Protein AF-A0A3D3QA50-F1 (afdb_monomer_lite)

Secondary structure (DSSP, 8-state):
----TT-HHHHHHHHHTT-PPPSEEE-PPP-HHHHHHTT--HHHHHHT--SHHHHHHHHHHHTTTT-EEE--GGGHHHHHHHHHHHSS--HHHHHHHHHHHHHHHHHHHHHHHHHHHHHH--PPPS---GGGGGSPPPPS------EEEEEES-SSSTTS-EEEEE-TTS--TTTT----SSSPP---

Structure (mmCIF, N/CA/C/O backbone):
data_AF-A0A3D3QA50-F1
#
_entry.id   AF-A0A3D3QA50-F1
#
loop_
_atom_site.group_PDB
_atom_site.id
_atom_site.type_symbol
_atom_site.label_atom_id
_atom_site.label_alt_id
_atom_site.label_comp_id
_atom_site.label_asym_id
_atom_site.label_entity_id
_atom_site.label_seq_id
_atom_site.pdbx_PDB_ins_code
_atom_site.Cartn_x
_atom_site.Cartn_y
_atom_site.Cartn_z
_atom_site.occupancy
_atom_site.B_iso_or_equiv
_atom_site.auth_seq_id
_atom_site.auth_comp_id
_a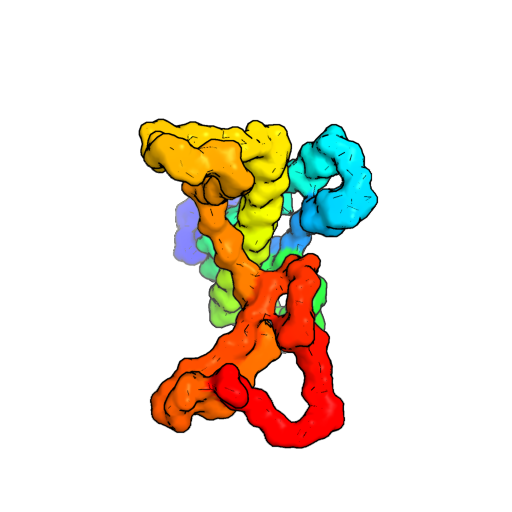tom_site.auth_asym_id
_atom_site.auth_atom_id
_atom_site.pdbx_PDB_model_num
ATOM 1 N N . MET A 1 1 ? -2.166 6.839 15.447 1.00 88.81 1 MET A N 1
ATOM 2 C CA . MET A 1 1 ? -2.421 5.675 14.554 1.00 88.81 1 MET A CA 1
ATOM 3 C C . MET A 1 1 ? -2.059 4.317 15.157 1.00 88.81 1 MET A C 1
ATOM 5 O O . MET A 1 1 ? -2.681 3.343 14.770 1.00 88.81 1 MET A O 1
ATOM 9 N N . LEU A 1 2 ? -1.070 4.202 16.057 1.00 94.12 2 LEU A N 1
ATOM 10 C CA . LEU A 1 2 ? -0.607 2.901 16.586 1.00 94.12 2 LEU A CA 1
ATOM 11 C C . LEU A 1 2 ? -1.283 2.438 17.888 1.00 94.12 2 LEU A C 1
ATOM 13 O O . LEU A 1 2 ? -1.020 1.328 18.344 1.00 94.12 2 LEU A O 1
ATOM 17 N N . ALA A 1 3 ? -2.119 3.277 18.498 1.00 96.00 3 ALA A N 1
ATOM 18 C CA . ALA A 1 3 ? -2.850 2.914 19.702 1.00 96.00 3 ALA A CA 1
ATOM 19 C C . ALA A 1 3 ? -3.858 1.796 19.403 1.00 96.00 3 ALA A C 1
ATOM 21 O O . ALA A 1 3 ? -4.732 1.948 18.547 1.00 96.00 3 ALA A O 1
ATOM 22 N N . ASP A 1 4 ? -3.715 0.670 20.093 1.00 96.00 4 ASP A N 1
ATOM 23 C CA . ASP A 1 4 ? -4.624 -0.462 20.004 1.00 96.00 4 ASP A CA 1
ATOM 24 C C . ASP A 1 4 ? -5.863 -0.163 20.852 1.00 96.00 4 ASP A C 1
ATOM 26 O O . ASP A 1 4 ? -5.803 -0.190 22.081 1.00 96.00 4 ASP A O 1
ATOM 30 N N . LYS A 1 5 ? -6.989 0.128 20.193 1.00 95.19 5 LYS A N 1
ATOM 31 C CA . LYS A 1 5 ? -8.249 0.510 20.847 1.00 95.19 5 LYS A CA 1
ATOM 32 C C . LYS A 1 5 ? -8.866 -0.626 21.666 1.00 95.19 5 LYS A C 1
ATOM 34 O O . LYS A 1 5 ? -9.801 -0.377 22.418 1.00 95.19 5 LYS A O 1
ATOM 39 N N . SER A 1 6 ? -8.362 -1.859 21.549 1.00 95.31 6 SER A N 1
ATOM 40 C CA . SER A 1 6 ? -8.793 -2.968 22.408 1.00 95.31 6 SER A CA 1
ATOM 41 C C . SER A 1 6 ? -8.137 -2.960 23.796 1.00 95.31 6 SER A C 1
ATOM 43 O O . SER A 1 6 ? -8.569 -3.703 24.677 1.00 95.31 6 SER A O 1
ATOM 45 N N . LYS A 1 7 ? -7.108 -2.127 24.014 1.00 97.25 7 LYS A N 1
ATOM 46 C CA . LYS A 1 7 ? -6.364 -2.031 25.277 1.00 97.25 7 LYS A CA 1
ATOM 47 C C . LYS A 1 7 ? -6.682 -0.724 25.995 1.00 97.25 7 LYS A C 1
ATOM 49 O O . LYS A 1 7 ? -6.347 0.347 25.493 1.00 97.25 7 LYS A O 1
ATOM 54 N N . SER A 1 8 ? -7.246 -0.808 27.201 1.00 97.00 8 SER A N 1
ATOM 55 C CA . SER A 1 8 ? -7.578 0.376 28.012 1.00 97.00 8 SER A CA 1
ATOM 56 C C . SER A 1 8 ? -6.361 1.266 28.273 1.00 97.00 8 SER A C 1
ATOM 58 O O . SER A 1 8 ? -6.453 2.475 28.104 1.00 97.00 8 SER A O 1
ATOM 60 N N . SER A 1 9 ? -5.194 0.673 28.539 1.00 97.88 9 SER A N 1
ATOM 61 C CA . SER A 1 9 ? -3.950 1.419 28.765 1.00 97.88 9 SER A CA 1
ATOM 62 C C . SER A 1 9 ? -3.527 2.280 27.571 1.00 97.88 9 SER A C 1
ATOM 64 O O . SER A 1 9 ? -2.996 3.368 27.759 1.00 97.88 9 SER A O 1
ATOM 66 N N . HIS A 1 10 ? -3.786 1.839 26.335 1.00 97.88 10 HIS A N 1
ATOM 67 C CA . HIS A 1 10 ? -3.489 2.648 25.151 1.00 97.88 10 HIS A CA 1
ATOM 68 C C . HIS A 1 10 ? -4.463 3.830 25.021 1.00 97.88 10 HIS A C 1
ATOM 70 O O . HIS A 1 10 ? -4.064 4.892 24.553 1.00 97.88 10 HIS A O 1
ATOM 76 N N . LEU A 1 11 ? -5.728 3.657 25.417 1.00 97.19 11 LEU A N 1
ATOM 77 C CA . LEU A 1 11 ? -6.728 4.732 25.411 1.00 97.19 11 LEU A CA 1
ATOM 78 C C . LEU A 1 11 ? -6.453 5.767 26.509 1.00 97.19 11 LEU A C 1
ATOM 80 O O . LEU A 1 11 ? -6.594 6.960 26.266 1.00 97.19 11 LEU A O 1
ATOM 84 N N . GLU A 1 12 ? -6.011 5.318 27.684 1.00 97.69 12 GLU A N 1
ATOM 85 C CA . GLU A 1 12 ? -5.580 6.189 28.783 1.00 97.69 12 GLU A CA 1
ATOM 86 C C . GLU A 1 12 ? -4.386 7.056 28.365 1.00 97.69 12 GLU A C 1
ATOM 88 O O . GLU A 1 12 ? -4.429 8.269 28.537 1.00 97.69 12 GLU A O 1
ATOM 93 N N . GLN A 1 13 ? -3.373 6.462 27.725 1.00 97.75 13 GLN A N 1
ATOM 94 C CA . GLN A 1 13 ? -2.222 7.205 27.196 1.00 97.75 13 GLN A CA 1
ATOM 95 C C . GLN A 1 13 ? -2.617 8.231 26.127 1.00 97.75 13 GLN A C 1
ATOM 97 O O . GLN A 1 13 ? -2.071 9.330 26.094 1.00 97.75 13 GLN A O 1
ATOM 102 N N . LEU A 1 14 ? -3.558 7.890 25.240 1.00 97.62 14 LEU A N 1
ATOM 103 C CA . LEU A 1 14 ? -4.081 8.850 24.266 1.00 97.62 14 LEU A CA 1
ATOM 104 C C . LEU A 1 14 ? -4.743 10.048 24.960 1.00 97.62 14 LEU A C 1
ATOM 106 O O . LEU A 1 14 ? -4.478 11.182 24.575 1.00 97.62 14 LEU A O 1
ATOM 110 N N . ALA A 1 15 ? -5.557 9.798 25.990 1.00 96.94 15 ALA A N 1
ATOM 111 C CA . ALA A 1 15 ? -6.234 10.847 26.746 1.00 96.94 15 ALA A CA 1
ATOM 112 C C . ALA A 1 15 ? -5.257 11.715 27.559 1.00 96.94 15 ALA A C 1
ATOM 114 O O . ALA A 1 15 ? -5.402 12.933 27.575 1.00 96.94 15 ALA A O 1
ATOM 115 N N . GLU A 1 16 ? -4.245 11.113 28.192 1.00 98.12 16 GLU A N 1
ATOM 116 C CA . GLU A 1 16 ? -3.200 11.831 28.941 1.00 98.12 16 GLU A CA 1
ATOM 117 C C . GLU A 1 16 ? -2.435 12.823 28.055 1.00 98.12 16 GLU A C 1
ATOM 119 O O . GLU A 1 16 ? -2.076 13.914 28.495 1.00 98.12 16 GLU A O 1
ATOM 124 N N . HIS A 1 17 ? -2.209 12.451 26.797 1.00 97.62 17 HIS A N 1
ATOM 125 C CA . HIS A 1 17 ? -1.479 13.271 25.838 1.00 97.62 17 HIS A CA 1
ATOM 126 C C . HIS A 1 17 ? -2.371 14.158 24.957 1.00 97.62 17 HIS A C 1
ATOM 128 O O . HIS A 1 17 ? -1.834 14.821 24.072 1.00 97.62 17 HIS A O 1
ATOM 134 N N . ASP A 1 18 ? -3.689 14.185 25.187 1.00 97.31 18 ASP A N 1
ATOM 135 C CA . ASP A 1 18 ? -4.666 14.927 24.372 1.00 97.31 18 ASP A CA 1
ATOM 136 C C . ASP A 1 18 ? -4.585 14.571 22.871 1.00 97.31 18 ASP A C 1
ATOM 138 O O . ASP A 1 18 ? -4.583 15.422 21.981 1.00 97.31 18 ASP A O 1
ATOM 142 N N . ILE A 1 19 ? -4.450 13.271 22.577 1.00 97.12 19 ILE A N 1
ATOM 143 C CA . ILE A 1 19 ? -4.330 12.741 21.214 1.00 97.12 19 ILE A CA 1
ATOM 144 C C . ILE A 1 19 ? -5.598 11.975 20.848 1.00 97.12 19 ILE A C 1
ATOM 146 O O . ILE A 1 19 ? -5.859 10.883 21.357 1.00 97.12 19 ILE A O 1
ATOM 150 N N . GLU A 1 20 ? -6.338 12.481 19.865 1.00 96.12 20 GLU A N 1
ATOM 151 C CA . GLU A 1 20 ? -7.460 11.743 19.292 1.00 96.12 20 GLU A CA 1
ATOM 152 C C . GLU A 1 20 ? -6.982 10.568 18.419 1.00 96.12 20 GLU A C 1
ATOM 154 O O . GLU A 1 20 ? -6.029 10.684 17.634 1.00 96.12 20 GLU A O 1
ATOM 159 N N . PRO A 1 21 ? -7.626 9.394 18.518 1.00 95.56 21 PRO A N 1
ATOM 160 C CA . PRO A 1 21 ? -7.282 8.280 17.662 1.00 95.56 21 PRO A CA 1
ATOM 161 C C . PRO A 1 21 ? -7.887 8.427 16.262 1.00 95.56 21 PRO A C 1
ATOM 163 O O . PRO A 1 21 ? -9.012 8.874 16.086 1.00 95.56 21 PRO A O 1
ATOM 166 N N . PHE A 1 22 ? -7.190 7.889 15.264 1.00 96.31 22 PHE A N 1
ATOM 167 C CA . PHE A 1 22 ? -7.728 7.735 13.911 1.00 96.31 22 PHE A CA 1
ATOM 168 C C . PHE A 1 22 ? -8.512 6.426 13.772 1.00 96.31 22 PHE A C 1
ATOM 170 O O . PHE A 1 22 ? -8.105 5.405 14.327 1.00 96.31 22 PHE A O 1
ATOM 177 N N . ASP A 1 23 ? -9.600 6.444 13.004 1.00 95.81 23 ASP A N 1
ATOM 178 C CA . ASP A 1 23 ? -10.346 5.247 12.572 1.00 95.81 23 ASP A CA 1
ATOM 179 C C . ASP A 1 23 ? -10.035 4.845 11.127 1.00 95.81 23 ASP A C 1
ATOM 181 O O . ASP A 1 23 ? -10.114 3.669 10.765 1.00 95.81 23 ASP A O 1
ATOM 185 N N . LEU A 1 24 ? -9.648 5.818 10.304 1.00 96.56 24 LEU A N 1
ATOM 186 C CA . LEU A 1 24 ? -9.329 5.646 8.896 1.00 96.56 24 LEU A CA 1
ATOM 187 C C . LEU A 1 24 ? -8.132 6.524 8.536 1.00 96.56 24 LEU A C 1
ATOM 189 O O . LEU A 1 24 ? -8.080 7.696 8.901 1.00 96.56 24 LEU A O 1
ATOM 193 N N . VAL A 1 25 ? -7.191 5.952 7.798 1.00 97.75 25 VAL A N 1
ATOM 194 C CA . VAL A 1 25 ? -6.075 6.652 7.166 1.00 97.75 25 VAL A CA 1
ATOM 195 C C . VAL A 1 25 ? -6.204 6.441 5.665 1.00 97.75 25 VAL A C 1
ATOM 197 O O . VAL A 1 25 ? -6.381 5.312 5.209 1.00 97.75 25 VAL A O 1
ATOM 200 N N . VAL A 1 26 ? -6.127 7.523 4.899 1.00 97.56 26 VAL A N 1
ATOM 201 C CA . VAL A 1 26 ? -6.127 7.498 3.435 1.00 97.56 26 VAL A CA 1
ATOM 202 C C . VAL A 1 26 ? -4.827 8.145 2.981 1.00 97.56 26 VAL A C 1
ATOM 204 O O . VAL A 1 26 ? -4.608 9.322 3.250 1.00 97.56 26 VAL A O 1
ATOM 207 N N . SER A 1 27 ? -3.938 7.367 2.372 1.00 95.50 27 SER A N 1
ATOM 208 C CA . SER A 1 27 ? -2.598 7.821 1.989 1.00 95.50 27 SER A CA 1
ATOM 209 C C . SER A 1 27 ? -2.107 7.004 0.804 1.00 95.50 27 SER A C 1
ATOM 211 O O . SER A 1 27 ? -2.006 5.785 0.897 1.00 95.50 27 SER A O 1
ATOM 213 N N . ASN A 1 28 ? -1.806 7.688 -0.297 1.00 90.44 28 ASN A N 1
ATOM 214 C CA . ASN A 1 28 ? -1.047 7.143 -1.417 1.00 90.44 28 ASN A CA 1
ATOM 215 C C . ASN A 1 28 ? 0.392 7.674 -1.361 1.00 90.44 28 ASN A C 1
ATOM 217 O O . ASN A 1 28 ? 0.682 8.605 -0.607 1.00 90.44 28 ASN A O 1
ATOM 221 N N . LEU A 1 29 ? 1.281 7.032 -2.112 1.00 92.75 29 LEU A N 1
ATOM 222 C CA . LEU A 1 29 ? 2.693 7.395 -2.189 1.00 92.75 29 LEU A CA 1
ATOM 223 C C . LEU A 1 29 ? 2.956 8.244 -3.430 1.00 92.75 29 LEU A C 1
ATOM 225 O O . LEU A 1 29 ? 2.192 8.204 -4.399 1.00 92.75 29 LEU A O 1
ATOM 229 N N . TYR A 1 30 ? 4.063 8.979 -3.408 1.00 90.88 30 TYR A N 1
ATOM 230 C CA . TYR A 1 30 ? 4.544 9.691 -4.585 1.00 90.88 30 TYR A CA 1
ATOM 231 C C . TYR A 1 30 ? 4.800 8.731 -5.757 1.00 90.88 30 TYR A C 1
ATOM 233 O O . TYR A 1 30 ? 5.218 7.586 -5.537 1.00 90.88 30 TYR A O 1
ATOM 241 N N . PRO A 1 31 ? 4.553 9.166 -7.006 1.00 88.94 31 PRO A N 1
ATOM 242 C CA . PRO A 1 31 ? 4.564 8.300 -8.179 1.00 88.94 31 PRO A CA 1
ATOM 243 C C . PRO A 1 31 ? 5.995 7.998 -8.667 1.00 88.94 31 PRO A C 1
ATOM 245 O O . PRO A 1 31 ? 6.336 8.221 -9.825 1.00 88.94 31 PRO A O 1
ATOM 248 N N . PHE A 1 32 ? 6.842 7.446 -7.791 1.00 93.19 32 PHE A N 1
ATOM 249 C CA . PHE A 1 32 ? 8.268 7.199 -8.039 1.00 93.19 32 PHE A CA 1
ATOM 250 C C . PHE A 1 32 ? 8.528 6.460 -9.362 1.00 93.19 32 PHE A C 1
ATOM 252 O O . PHE A 1 32 ? 9.358 6.885 -10.163 1.00 93.19 32 PHE A O 1
ATOM 259 N N . ARG A 1 33 ? 7.770 5.386 -9.637 1.00 88.19 33 ARG A N 1
ATOM 260 C CA . ARG A 1 33 ? 7.884 4.614 -10.891 1.00 88.19 33 ARG A CA 1
ATOM 261 C C . ARG A 1 33 ? 7.613 5.469 -12.130 1.00 88.19 33 ARG A C 1
ATOM 263 O O . ARG A 1 33 ? 8.295 5.311 -13.137 1.00 88.19 33 ARG A O 1
ATOM 270 N N . GLU A 1 34 ? 6.633 6.364 -12.058 1.00 90.19 34 GLU A N 1
ATOM 271 C CA . GLU A 1 34 ? 6.262 7.241 -13.172 1.00 90.19 34 GLU A CA 1
ATOM 272 C C . GLU A 1 34 ? 7.344 8.303 -13.404 1.00 90.19 34 GLU A C 1
ATOM 274 O O . GLU A 1 34 ? 7.689 8.575 -14.550 1.00 90.19 34 GLU A O 1
ATOM 279 N N . THR A 1 35 ? 7.942 8.837 -12.333 1.00 92.00 35 THR A N 1
ATOM 280 C CA . THR A 1 35 ? 9.062 9.790 -12.414 1.00 92.00 35 THR A CA 1
ATOM 281 C C . THR A 1 35 ? 10.326 9.162 -13.003 1.00 92.00 35 THR A C 1
ATOM 283 O O . THR A 1 35 ? 10.997 9.778 -13.830 1.00 92.00 35 THR A O 1
ATOM 286 N N . VAL A 1 36 ? 10.648 7.919 -12.631 1.00 91.06 36 VAL A N 1
ATOM 287 C CA . VAL A 1 36 ? 11.758 7.183 -13.258 1.00 91.06 36 VAL A CA 1
ATOM 288 C C . VAL A 1 36 ? 11.469 6.962 -14.747 1.00 91.06 36 VAL A C 1
ATOM 290 O O . VAL A 1 36 ? 12.311 7.257 -15.594 1.00 91.06 36 VAL A O 1
ATOM 293 N N . ALA A 1 37 ? 10.257 6.510 -15.087 1.00 89.50 37 ALA A N 1
ATOM 294 C CA . ALA A 1 37 ? 9.858 6.247 -16.470 1.00 89.50 37 ALA A CA 1
ATOM 295 C C . ALA A 1 37 ? 9.793 7.510 -17.348 1.00 89.50 37 ALA A C 1
ATOM 297 O O . ALA A 1 37 ? 9.966 7.414 -18.563 1.00 89.50 37 ALA A O 1
ATOM 298 N N . SER A 1 38 ? 9.576 8.694 -16.763 1.00 92.00 38 SER A N 1
ATOM 299 C CA . SER A 1 38 ? 9.578 9.958 -17.506 1.00 92.00 38 SER A CA 1
ATOM 300 C C . SER A 1 38 ? 10.977 10.428 -17.915 1.00 92.00 38 SER A C 1
ATOM 302 O O . SER A 1 38 ? 11.086 11.418 -18.636 1.00 92.00 38 SER A O 1
ATOM 304 N N . GLY A 1 39 ? 12.043 9.759 -17.457 1.00 92.00 39 GLY A N 1
ATOM 305 C CA . GLY A 1 39 ? 13.424 10.170 -17.714 1.00 92.00 39 GLY A CA 1
ATOM 306 C C . GLY A 1 39 ? 13.821 11.440 -16.961 1.00 92.00 39 GLY A C 1
ATOM 307 O O . GLY A 1 39 ? 14.624 12.222 -17.467 1.00 92.00 39 GLY A O 1
ATOM 308 N N . ALA A 1 40 ? 13.224 11.669 -15.785 1.00 94.56 40 ALA A N 1
ATOM 309 C CA . ALA A 1 40 ? 13.581 12.788 -14.920 1.00 94.56 40 ALA A CA 1
ATOM 310 C C . ALA A 1 40 ? 15.050 12.698 -14.468 1.00 94.56 40 ALA A C 1
ATOM 312 O O . ALA A 1 40 ? 15.672 11.632 -14.502 1.00 94.56 40 ALA A O 1
ATOM 313 N N . SER A 1 41 ? 15.614 13.825 -14.040 1.00 95.62 41 SER A N 1
ATOM 314 C CA . SER A 1 41 ? 16.968 13.853 -13.490 1.00 95.62 41 SER A CA 1
ATOM 315 C C . SER A 1 41 ? 17.061 13.065 -12.180 1.00 95.62 41 SER A C 1
ATOM 317 O O . SER A 1 41 ? 16.079 12.895 -11.460 1.00 95.62 41 SER A O 1
ATOM 319 N N . GLU A 1 42 ? 18.269 12.617 -11.832 1.00 94.50 42 GLU A N 1
ATOM 320 C CA . GLU A 1 42 ? 18.531 11.900 -10.577 1.00 94.50 42 GLU A CA 1
ATOM 321 C C . GLU A 1 42 ? 18.021 12.676 -9.353 1.00 94.50 42 GLU A C 1
ATOM 323 O O . GLU A 1 42 ? 17.373 12.106 -8.478 1.00 94.50 42 GLU A O 1
ATOM 328 N N . GLN A 1 43 ? 18.252 13.991 -9.322 1.00 95.44 43 GLN A N 1
ATOM 329 C CA . GLN A 1 43 ? 17.790 14.850 -8.236 1.00 95.44 43 GLN A CA 1
ATOM 330 C C . GLN A 1 43 ? 16.259 14.858 -8.132 1.00 95.44 43 GLN A C 1
ATOM 332 O O . GLN A 1 43 ? 15.723 14.724 -7.037 1.00 95.44 43 GLN A O 1
ATOM 337 N N . GLU A 1 44 ? 15.552 14.973 -9.258 1.00 95.06 44 GLU A N 1
ATOM 338 C CA . GLU A 1 44 ? 14.086 14.929 -9.281 1.00 95.06 44 GLU A CA 1
ATOM 339 C C . GLU A 1 44 ? 13.546 13.566 -8.833 1.00 95.06 44 GLU A C 1
ATOM 341 O O . GLU A 1 44 ? 12.543 13.515 -8.127 1.00 95.06 44 GLU A O 1
ATOM 346 N N . ILE A 1 45 ? 14.216 12.467 -9.193 1.00 95.31 45 ILE A N 1
ATOM 347 C CA . ILE A 1 45 ? 13.833 11.113 -8.767 1.00 95.31 45 ILE A CA 1
ATOM 348 C C . ILE A 1 45 ? 14.028 10.937 -7.255 1.00 95.31 45 ILE A C 1
ATOM 350 O O . ILE A 1 45 ? 13.151 10.389 -6.587 1.00 95.31 45 ILE A O 1
ATOM 354 N N . ILE A 1 46 ? 15.140 11.427 -6.699 1.00 95.00 46 ILE A N 1
ATOM 355 C CA . ILE A 1 46 ? 15.417 11.358 -5.256 1.00 95.00 46 ILE A CA 1
ATOM 356 C C . ILE A 1 46 ? 14.362 12.130 -4.453 1.00 95.00 46 ILE A C 1
ATOM 358 O O . ILE A 1 46 ? 13.895 11.631 -3.431 1.00 95.00 46 ILE A O 1
ATOM 362 N N . GLU A 1 47 ? 13.929 13.299 -4.929 1.00 94.50 47 GLU A N 1
ATOM 363 C CA . GLU A 1 47 ? 12.859 14.083 -4.287 1.00 94.50 47 GLU A CA 1
ATOM 364 C C . GLU A 1 47 ? 11.491 13.372 -4.303 1.00 94.50 47 GLU A C 1
ATOM 366 O O . GLU A 1 47 ? 10.602 13.710 -3.522 1.00 94.50 47 GLU A O 1
ATOM 371 N N . GLN A 1 48 ? 11.308 12.358 -5.156 1.00 93.81 48 GLN A N 1
ATOM 372 C CA . GLN A 1 48 ? 10.099 11.526 -5.186 1.00 93.81 48 GLN A CA 1
ATOM 373 C C . GLN A 1 48 ? 10.164 10.309 -4.247 1.00 93.81 48 GLN A C 1
ATOM 375 O O . GLN A 1 48 ? 9.230 9.499 -4.218 1.00 93.81 48 GLN A O 1
ATOM 380 N N . ILE A 1 49 ? 11.237 10.166 -3.463 1.00 96.12 49 ILE A N 1
ATOM 381 C CA . ILE A 1 49 ? 11.335 9.137 -2.425 1.00 96.12 49 ILE A CA 1
ATOM 382 C C . ILE A 1 49 ? 10.580 9.610 -1.176 1.00 96.12 49 ILE A C 1
ATOM 384 O O . ILE A 1 49 ? 11.055 10.431 -0.392 1.00 96.12 49 ILE A O 1
ATOM 388 N N . ASP A 1 50 ? 9.388 9.063 -0.976 1.00 95.44 50 ASP A N 1
ATOM 389 C CA . ASP A 1 50 ? 8.517 9.357 0.149 1.00 95.44 50 ASP A CA 1
ATOM 390 C C . ASP A 1 50 ? 8.957 8.581 1.397 1.00 95.44 50 ASP A C 1
ATOM 392 O O . ASP A 1 50 ? 9.080 7.356 1.400 1.00 95.44 50 ASP A O 1
ATOM 396 N N . ILE A 1 51 ? 9.162 9.310 2.492 1.00 95.19 51 ILE A N 1
ATOM 397 C CA . ILE A 1 51 ? 9.493 8.755 3.810 1.00 95.19 51 ILE A CA 1
ATOM 398 C C . ILE A 1 51 ? 8.257 8.735 4.719 1.00 95.19 51 ILE A C 1
ATOM 400 O O . ILE A 1 51 ? 8.043 7.804 5.507 1.00 95.19 51 ILE A O 1
ATOM 404 N N . GLY A 1 52 ? 7.429 9.774 4.615 1.00 94.81 52 GLY A N 1
ATOM 405 C CA . GLY A 1 52 ? 6.265 9.977 5.466 1.00 94.81 52 GLY A CA 1
ATOM 406 C C . GLY A 1 52 ? 5.150 8.998 5.124 1.00 94.81 52 GLY A C 1
ATOM 407 O O . GLY A 1 52 ? 4.680 8.281 6.010 1.00 94.81 52 GLY A O 1
ATOM 408 N N . GLY A 1 53 ? 4.778 8.913 3.846 1.00 94.81 53 GLY A N 1
ATOM 409 C CA . GLY A 1 53 ? 3.731 8.024 3.345 1.00 94.81 53 GLY A CA 1
ATOM 410 C C . GLY A 1 53 ? 3.944 6.576 3.781 1.00 94.81 53 GLY A C 1
ATOM 411 O O . GLY A 1 53 ? 3.079 6.035 4.480 1.00 94.81 53 GLY A O 1
ATOM 412 N N . PRO A 1 54 ? 5.112 5.951 3.518 1.00 97.12 54 PRO A N 1
ATOM 413 C CA . PRO A 1 54 ? 5.358 4.579 3.943 1.00 97.12 54 PRO A CA 1
ATOM 414 C C . PRO A 1 54 ? 5.273 4.383 5.457 1.00 97.12 54 PRO A C 1
ATOM 416 O O . PRO A 1 54 ? 4.758 3.366 5.930 1.00 97.12 54 PRO A O 1
ATOM 419 N N . THR A 1 55 ? 5.714 5.372 6.237 1.00 97.19 55 THR A N 1
ATOM 420 C CA . THR A 1 55 ? 5.611 5.340 7.701 1.00 97.19 55 THR A CA 1
ATOM 421 C C . THR A 1 55 ? 4.146 5.332 8.150 1.00 97.19 55 THR A C 1
ATOM 423 O O . THR A 1 55 ? 3.760 4.484 8.963 1.00 97.19 55 THR A O 1
ATOM 426 N N . LEU A 1 56 ? 3.310 6.222 7.602 1.00 96.81 56 LEU A N 1
ATOM 427 C CA . LEU A 1 56 ? 1.883 6.305 7.935 1.00 96.81 56 LEU A CA 1
ATOM 428 C C . LEU A 1 56 ? 1.135 5.030 7.526 1.00 96.81 56 LEU A C 1
ATOM 430 O O . LEU A 1 56 ? 0.423 4.435 8.343 1.00 96.81 56 LEU A O 1
ATOM 434 N N . VAL A 1 57 ? 1.348 4.577 6.288 1.00 98.00 57 VAL A N 1
ATOM 435 C CA . VAL A 1 57 ? 0.712 3.385 5.714 1.00 98.00 57 VAL A CA 1
ATOM 436 C C . VAL A 1 57 ? 1.048 2.147 6.543 1.00 98.00 57 VAL A C 1
ATOM 438 O O . VAL A 1 57 ? 0.142 1.433 6.977 1.00 98.00 57 VAL A O 1
ATOM 441 N N . ARG A 1 58 ? 2.332 1.913 6.854 1.00 98.19 58 ARG A N 1
ATOM 442 C CA . ARG A 1 58 ? 2.759 0.761 7.669 1.00 98.19 58 ARG A CA 1
ATOM 443 C C . ARG A 1 58 ? 2.215 0.831 9.092 1.00 98.19 58 ARG A C 1
ATOM 445 O O . ARG A 1 58 ? 1.818 -0.199 9.639 1.00 98.19 58 ARG A O 1
ATOM 452 N N . ALA A 1 59 ? 2.181 2.018 9.700 1.00 98.00 59 ALA A N 1
ATOM 453 C CA . ALA A 1 59 ? 1.651 2.198 11.048 1.00 98.00 59 ALA A CA 1
ATOM 454 C C . ALA A 1 59 ? 0.154 1.860 11.124 1.00 98.00 59 ALA A C 1
ATOM 456 O O . ALA A 1 59 ? -0.263 1.108 12.009 1.00 98.00 59 ALA A O 1
ATOM 457 N N . ALA A 1 60 ? -0.642 2.370 10.182 1.00 98.06 60 ALA A N 1
ATOM 458 C CA . ALA A 1 60 ? -2.071 2.087 10.101 1.00 98.06 60 ALA A CA 1
ATOM 459 C C . ALA A 1 60 ? -2.343 0.613 9.755 1.00 98.06 60 ALA A C 1
ATOM 461 O O . ALA A 1 60 ? -3.127 -0.039 10.443 1.00 98.06 60 ALA A O 1
ATOM 462 N N . ALA A 1 61 ? -1.629 0.054 8.770 1.00 98.06 61 ALA A N 1
ATOM 463 C CA . ALA A 1 61 ? -1.754 -1.349 8.370 1.00 98.06 61 ALA A CA 1
ATOM 464 C C . ALA A 1 61 ? -1.401 -2.319 9.508 1.00 98.06 61 ALA A C 1
ATOM 466 O O . ALA A 1 61 ? -2.113 -3.295 9.738 1.00 98.06 61 ALA A O 1
ATOM 467 N N . LYS A 1 62 ? -0.340 -2.038 10.279 1.00 98.19 62 LYS A N 1
ATOM 468 C CA . LYS A 1 62 ? 0.007 -2.811 11.483 1.00 98.19 62 LYS A CA 1
ATOM 469 C C . LYS A 1 62 ? -1.144 -2.811 12.493 1.00 98.19 62 LYS A C 1
ATOM 471 O O . LYS A 1 62 ? -1.416 -3.838 13.109 1.00 98.19 62 LYS A O 1
ATOM 476 N N . ASN A 1 63 ? -1.811 -1.672 12.669 1.00 98.12 63 ASN A N 1
ATOM 477 C CA . ASN A 1 63 ? -2.898 -1.498 13.628 1.00 98.12 63 ASN A CA 1
ATOM 478 C C . ASN A 1 63 ? -4.293 -1.721 13.011 1.00 98.12 63 ASN A C 1
ATOM 480 O O . ASN A 1 63 ? -5.269 -1.099 13.433 1.00 98.12 63 ASN A O 1
ATOM 484 N N . PHE A 1 64 ? -4.420 -2.634 12.041 1.00 97.88 64 PHE A N 1
ATOM 485 C CA . PHE A 1 64 ? -5.688 -2.921 11.353 1.00 97.88 64 PHE A CA 1
ATOM 486 C C . PHE A 1 64 ? -6.833 -3.358 12.284 1.00 97.88 64 PHE A C 1
ATOM 488 O O . PHE A 1 64 ? -8.008 -3.296 11.919 1.00 97.88 64 PHE A O 1
ATOM 495 N N . GLY A 1 65 ? -6.516 -3.809 13.503 1.00 97.12 65 GLY A N 1
ATOM 496 C CA . GLY A 1 65 ? -7.518 -4.070 14.538 1.00 97.12 65 GLY A CA 1
ATOM 497 C C . GLY A 1 65 ? -8.345 -2.822 14.868 1.00 97.12 65 GLY A C 1
ATOM 498 O O . GLY A 1 65 ? -9.562 -2.928 15.035 1.00 97.12 65 GLY A O 1
ATOM 499 N N . SER A 1 66 ? -7.699 -1.653 14.845 1.00 97.00 66 SER A N 1
ATOM 500 C CA . SER A 1 66 ? -8.257 -0.364 15.267 1.00 97.00 66 SER A CA 1
ATOM 501 C C . SER A 1 66 ? -8.423 0.654 14.135 1.00 97.00 66 SER A C 1
ATOM 503 O O . SER A 1 66 ? -9.252 1.547 14.262 1.00 97.00 66 SER A O 1
ATOM 505 N N . VAL A 1 67 ? -7.639 0.551 13.056 1.00 97.88 67 VAL A N 1
ATOM 506 C CA . VAL A 1 67 ? -7.531 1.580 12.005 1.00 97.88 67 VAL A CA 1
ATOM 507 C C . VAL A 1 67 ? -7.693 0.951 10.621 1.00 97.88 67 VAL A C 1
ATOM 509 O O . VAL A 1 67 ? -7.064 -0.057 10.321 1.00 97.88 67 VAL A O 1
ATOM 512 N N . GLY A 1 68 ? -8.532 1.521 9.758 1.00 97.94 68 GLY A N 1
ATOM 513 C CA . GLY A 1 68 ? -8.534 1.200 8.327 1.00 97.94 68 GLY A CA 1
ATOM 514 C C . GLY A 1 68 ? -7.452 1.983 7.581 1.00 97.94 68 GLY A C 1
ATOM 515 O O . GLY A 1 68 ? -7.236 3.151 7.886 1.00 97.94 68 GLY A O 1
ATOM 516 N N . ILE A 1 69 ? -6.795 1.375 6.593 1.00 98.31 69 ILE A N 1
ATOM 517 C CA . ILE A 1 69 ? -5.800 2.039 5.736 1.00 98.31 69 ILE A CA 1
ATOM 518 C C . ILE A 1 69 ? -6.211 1.921 4.269 1.00 98.31 69 ILE A C 1
ATOM 520 O O . ILE A 1 69 ? -6.477 0.827 3.796 1.00 98.31 69 ILE A O 1
ATOM 524 N N . VAL A 1 70 ? -6.276 3.027 3.536 1.00 98.25 70 VAL A N 1
ATOM 525 C CA . VAL A 1 70 ? -6.634 3.026 2.114 1.00 98.25 70 VAL A CA 1
ATOM 526 C C . VAL A 1 70 ? -5.509 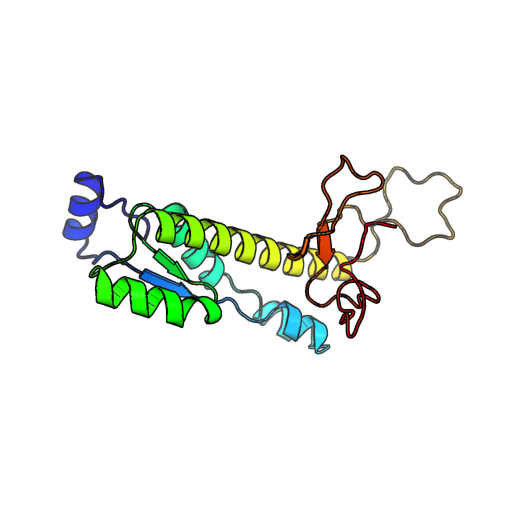3.660 1.316 1.00 98.25 70 VAL A C 1
ATOM 528 O O . VAL A 1 70 ? -5.202 4.834 1.506 1.00 98.25 70 VAL A O 1
ATOM 531 N N . VAL A 1 71 ? -4.912 2.870 0.424 1.00 97.38 71 VAL A N 1
ATOM 532 C CA . VAL A 1 71 ? -3.781 3.282 -0.427 1.00 97.38 71 VAL A CA 1
ATOM 533 C C . VAL A 1 71 ? -4.171 3.528 -1.885 1.00 97.38 71 VAL A C 1
ATOM 535 O O . VAL A 1 71 ? -3.368 4.001 -2.679 1.00 97.38 71 VAL A O 1
ATOM 538 N N . SER A 1 72 ? -5.417 3.211 -2.245 1.00 95.00 72 SER A N 1
ATOM 539 C CA . SER A 1 72 ? -5.900 3.193 -3.623 1.00 95.00 72 SER A CA 1
ATOM 540 C C . SER A 1 72 ? -7.293 3.838 -3.722 1.00 95.00 72 SER A C 1
ATOM 542 O O . SER A 1 72 ? -8.217 3.412 -3.017 1.00 95.00 72 SER A O 1
ATOM 544 N N . PRO A 1 73 ? -7.487 4.832 -4.614 1.00 95.75 73 PRO A N 1
ATOM 545 C CA . PRO A 1 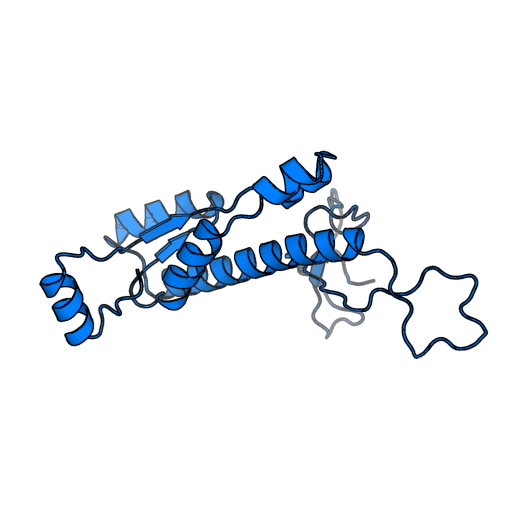73 ? -8.797 5.437 -4.863 1.00 95.75 73 PRO A CA 1
ATOM 546 C C . PRO A 1 73 ? -9.850 4.453 -5.385 1.00 95.75 73 PRO A C 1
ATOM 548 O O . PRO A 1 73 ? -11.044 4.650 -5.161 1.00 95.75 73 PRO A O 1
ATOM 551 N N . GLN A 1 74 ? -9.428 3.368 -6.043 1.00 94.50 74 GLN A N 1
ATOM 552 C CA . GLN A 1 74 ? -10.319 2.329 -6.564 1.00 94.50 74 GLN A CA 1
ATOM 553 C C . GLN A 1 74 ? -11.151 1.665 -5.452 1.00 94.50 74 GLN A C 1
ATOM 555 O O . GLN A 1 74 ? -12.259 1.194 -5.709 1.00 94.50 74 GLN A O 1
ATOM 560 N N . ALA A 1 75 ? -10.669 1.670 -4.204 1.00 95.19 75 ALA A N 1
ATOM 561 C CA . ALA A 1 75 ? -11.408 1.125 -3.071 1.00 95.19 75 ALA A CA 1
ATOM 562 C C . ALA A 1 75 ? -12.574 2.022 -2.608 1.00 95.19 75 ALA A C 1
ATOM 564 O O . ALA A 1 75 ? -13.513 1.519 -1.982 1.00 95.19 75 ALA A O 1
ATOM 565 N N . TYR A 1 76 ? -12.548 3.329 -2.903 1.00 97.44 76 TYR A N 1
ATOM 566 C CA . TYR A 1 76 ? -13.454 4.311 -2.293 1.00 97.44 76 TYR A CA 1
ATOM 567 C C . TYR A 1 76 ? -14.943 3.990 -2.457 1.00 97.44 76 TYR A C 1
ATOM 569 O O . TYR A 1 76 ? -15.641 4.061 -1.446 1.00 97.44 76 TYR A O 1
ATOM 577 N N . PRO A 1 77 ? -15.462 3.600 -3.641 1.00 97.88 77 PRO A N 1
ATOM 578 C CA . PRO A 1 77 ? -16.893 3.339 -3.792 1.00 97.88 77 PRO A CA 1
ATOM 579 C C . PRO A 1 77 ? -17.397 2.262 -2.823 1.00 97.88 77 PRO A C 1
ATOM 581 O O . PRO A 1 77 ? -18.361 2.490 -2.095 1.00 97.88 77 PRO A O 1
ATOM 584 N N . SER A 1 78 ? -16.685 1.133 -2.743 1.00 96.06 78 SER A N 1
ATOM 585 C CA . SER A 1 78 ? -17.054 0.014 -1.866 1.00 96.06 78 SER A CA 1
ATOM 586 C C . SER A 1 78 ? -16.941 0.363 -0.377 1.00 96.06 78 SER A C 1
ATOM 588 O O . SER A 1 78 ? -17.773 -0.044 0.433 1.00 96.06 78 SER A O 1
ATOM 590 N N . LEU A 1 79 ? -15.932 1.158 -0.003 1.00 97.06 79 LEU A N 1
ATOM 591 C CA . LEU A 1 79 ? -15.730 1.582 1.381 1.00 97.06 79 LEU A CA 1
ATOM 592 C C . LEU A 1 79 ? -16.771 2.611 1.820 1.00 97.06 79 LEU A C 1
ATOM 594 O O . LEU A 1 79 ? -17.250 2.539 2.946 1.00 97.06 79 LEU A O 1
ATOM 598 N N . LEU A 1 80 ? -17.142 3.549 0.947 1.00 97.50 80 LEU A N 1
ATOM 599 C CA . LEU A 1 80 ? -18.187 4.532 1.234 1.00 97.50 80 LEU A CA 1
ATOM 600 C C . LEU A 1 80 ? -19.544 3.860 1.451 1.00 97.50 80 LEU A C 1
ATOM 602 O O . LEU A 1 80 ? -20.282 4.268 2.346 1.00 97.50 80 LEU A O 1
ATOM 606 N N . GLU A 1 81 ? -19.864 2.834 0.662 1.00 97.69 81 GLU A N 1
ATOM 607 C CA . GLU A 1 81 ? -21.056 2.012 0.873 1.00 97.69 81 GLU A CA 1
ATOM 608 C C . GLU A 1 81 ? -21.010 1.327 2.246 1.00 97.69 81 GLU A C 1
ATOM 610 O O . GLU A 1 81 ? -21.925 1.494 3.053 1.00 97.69 81 GLU A O 1
ATOM 615 N N . GLU A 1 82 ? -19.903 0.652 2.568 1.00 97.25 82 GLU A N 1
ATOM 616 C CA . GLU A 1 82 ? -19.747 -0.042 3.847 1.00 97.25 82 GLU A CA 1
ATOM 617 C C . GLU A 1 82 ? -19.841 0.902 5.058 1.00 97.25 82 GLU A C 1
ATOM 619 O O . GLU A 1 82 ? -20.513 0.579 6.041 1.00 97.25 82 GLU A O 1
ATOM 624 N N . LEU A 1 83 ? -19.206 2.075 4.980 1.00 96.75 83 LEU A N 1
ATOM 625 C CA . LEU A 1 83 ? -19.238 3.096 6.028 1.00 96.75 83 LEU A CA 1
ATOM 626 C C . LEU A 1 83 ? -20.656 3.629 6.259 1.00 96.75 83 LEU A C 1
ATOM 628 O O . LEU A 1 83 ? -21.067 3.776 7.408 1.00 96.75 83 LEU A O 1
ATOM 632 N N . ARG A 1 84 ? -21.420 3.886 5.189 1.00 97.25 84 ARG A N 1
ATOM 633 C CA . ARG A 1 84 ? -22.810 4.363 5.291 1.00 97.25 84 ARG A CA 1
ATOM 634 C C . ARG A 1 84 ? -23.738 3.307 5.880 1.00 97.25 84 ARG A C 1
ATOM 636 O O . ARG A 1 84 ? -24.619 3.656 6.658 1.00 97.25 84 ARG A O 1
ATOM 643 N N . SER A 1 85 ? -23.549 2.037 5.524 1.00 96.56 85 SER A N 1
ATOM 644 C CA . SER A 1 85 ? -24.412 0.949 5.993 1.00 96.56 85 SER A CA 1
ATOM 645 C C . SER A 1 85 ? -24.117 0.510 7.427 1.00 96.56 85 SER A C 1
ATOM 647 O O . SER A 1 85 ? -25.043 0.138 8.140 1.00 96.56 85 SER A O 1
ATOM 649 N N . ASN A 1 86 ? -22.852 0.544 7.858 1.00 93.62 86 ASN A N 1
ATOM 650 C CA . ASN A 1 86 ? -22.437 -0.033 9.143 1.00 93.62 86 ASN A CA 1
ATOM 651 C C . ASN A 1 86 ? -21.972 1.004 10.179 1.00 93.62 86 ASN A C 1
ATOM 653 O O . ASN A 1 86 ? -21.679 0.630 11.312 1.00 93.62 86 ASN A O 1
ATOM 657 N N . GLY A 1 87 ? -21.836 2.280 9.802 1.00 93.94 87 GLY A N 1
ATOM 658 C CA . GLY A 1 87 ? -21.250 3.322 10.656 1.00 93.94 87 GLY A CA 1
ATOM 659 C C . GLY A 1 87 ? -19.738 3.170 10.878 1.00 93.94 87 GLY A C 1
ATOM 660 O O . GLY A 1 87 ? -19.164 3.863 11.712 1.00 93.94 87 GLY A O 1
ATOM 661 N N . GLY A 1 88 ? -19.084 2.257 10.154 1.00 94.56 88 GLY A N 1
ATOM 662 C CA . GLY A 1 88 ? -17.667 1.939 10.300 1.00 94.56 88 GLY A CA 1
ATOM 663 C C . GLY A 1 88 ? -17.239 0.781 9.399 1.00 94.56 88 GLY A C 1
ATOM 664 O O . GLY A 1 88 ? -18.063 0.117 8.772 1.00 94.56 88 GLY A O 1
ATOM 665 N N . LEU A 1 89 ? -15.932 0.527 9.325 1.00 97.12 89 LEU A N 1
ATOM 666 C CA . LEU A 1 89 ? -15.402 -0.620 8.583 1.00 97.12 89 LEU A CA 1
ATOM 667 C C . LEU A 1 89 ? -15.536 -1.909 9.398 1.00 97.12 89 LEU A C 1
ATOM 669 O O . LEU A 1 89 ? -15.294 -1.923 10.606 1.00 97.12 89 LEU A O 1
ATOM 673 N N . ARG A 1 90 ? -15.827 -3.026 8.735 1.00 97.12 90 ARG A N 1
ATOM 674 C CA . ARG A 1 90 ? -15.789 -4.353 9.354 1.00 97.12 90 ARG A CA 1
ATOM 675 C C . ARG A 1 90 ? -14.344 -4.812 9.582 1.00 97.12 90 ARG A C 1
ATOM 677 O O . ARG A 1 90 ? -13.440 -4.425 8.832 1.00 97.12 90 ARG A O 1
ATOM 684 N N . PRO A 1 91 ? -14.100 -5.699 10.565 1.00 96.88 91 PRO A N 1
ATOM 685 C CA . PRO A 1 91 ? -12.768 -6.257 10.811 1.00 96.88 91 PRO A CA 1
ATOM 686 C C . PRO A 1 91 ? -12.146 -6.936 9.581 1.00 96.88 91 PRO A C 1
ATOM 688 O O . PRO A 1 91 ? -10.948 -6.803 9.336 1.00 96.88 91 PRO A O 1
ATOM 691 N N . GLN A 1 92 ? -12.954 -7.643 8.78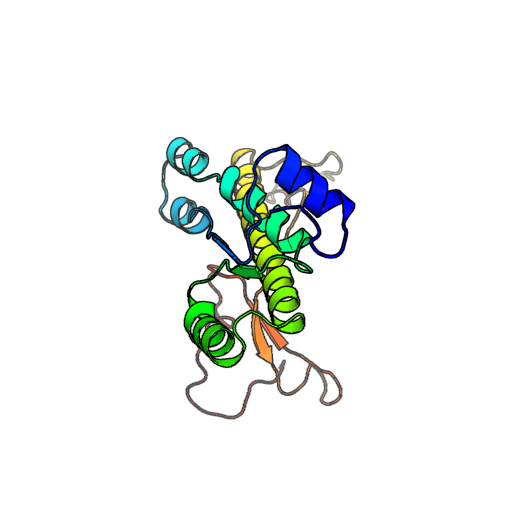6 1.00 97.69 92 GLN A N 1
ATOM 692 C CA . GLN A 1 92 ? -12.513 -8.307 7.557 1.00 97.69 92 GLN A CA 1
ATOM 693 C C . GLN A 1 92 ? -12.051 -7.288 6.510 1.00 97.69 92 GLN A C 1
ATOM 695 O O . GLN A 1 92 ? -11.008 -7.484 5.889 1.00 97.69 92 GLN A O 1
ATOM 700 N N . THR A 1 93 ? -12.776 -6.176 6.372 1.00 98.06 93 THR A N 1
ATOM 701 C CA . THR A 1 93 ? -12.417 -5.085 5.461 1.00 98.06 93 THR A CA 1
ATOM 702 C C . THR A 1 93 ? -11.105 -4.431 5.883 1.00 98.06 93 THR A C 1
ATOM 704 O O . THR A 1 93 ? -10.210 -4.306 5.053 1.00 98.06 93 THR A O 1
ATOM 707 N N . ARG A 1 94 ? -10.916 -4.116 7.174 1.00 98.19 94 ARG A N 1
ATOM 708 C CA . ARG A 1 94 ? -9.631 -3.576 7.664 1.00 98.19 94 ARG A CA 1
ATOM 709 C C . ARG A 1 94 ? -8.460 -4.533 7.437 1.00 98.19 94 ARG A C 1
ATOM 711 O O . ARG A 1 94 ? -7.382 -4.095 7.053 1.00 98.19 94 ARG A O 1
ATOM 718 N N . ARG A 1 95 ? -8.667 -5.841 7.629 1.00 98.38 95 ARG A N 1
ATOM 719 C CA . ARG A 1 95 ? -7.637 -6.857 7.362 1.00 98.38 95 ARG A CA 1
ATOM 720 C C . ARG A 1 95 ? -7.259 -6.915 5.881 1.00 98.38 95 ARG A C 1
ATOM 722 O O . ARG A 1 95 ? -6.073 -6.954 5.579 1.00 98.38 95 ARG A O 1
ATOM 729 N N . ARG A 1 96 ? -8.244 -6.916 4.975 1.00 98.19 96 ARG A N 1
ATOM 730 C CA . ARG A 1 96 ? -8.003 -6.881 3.522 1.00 98.19 96 ARG A CA 1
ATOM 731 C C . ARG A 1 96 ? -7.202 -5.637 3.135 1.00 98.19 96 ARG A C 1
ATOM 733 O O . ARG A 1 96 ? -6.169 -5.749 2.491 1.00 98.19 96 ARG A O 1
ATOM 740 N N . LEU A 1 97 ? -7.644 -4.478 3.610 1.00 98.38 97 LEU A N 1
ATOM 741 C CA . LEU A 1 97 ? -6.979 -3.199 3.391 1.00 98.38 97 LEU A CA 1
ATOM 742 C C . LEU A 1 97 ? -5.527 -3.178 3.901 1.00 98.38 97 LEU A C 1
ATOM 744 O O . LEU A 1 97 ? -4.648 -2.622 3.252 1.00 98.38 97 LEU A O 1
ATOM 748 N N . ALA A 1 98 ? -5.243 -3.823 5.034 1.00 98.38 98 ALA A N 1
ATOM 749 C CA . ALA A 1 98 ? -3.877 -3.943 5.542 1.00 98.38 98 ALA A CA 1
ATOM 750 C C . ALA A 1 98 ? -2.977 -4.813 4.650 1.00 98.38 98 ALA A C 1
ATOM 752 O O . ALA A 1 98 ? -1.798 -4.499 4.495 1.00 98.38 98 ALA A O 1
ATOM 753 N N . VAL A 1 99 ? -3.519 -5.883 4.053 1.00 97.69 99 VAL A N 1
ATOM 754 C CA . VAL A 1 99 ? -2.793 -6.695 3.060 1.00 97.69 99 VAL A CA 1
ATOM 755 C C . VAL A 1 99 ? -2.441 -5.841 1.844 1.00 97.69 99 VAL A C 1
ATOM 757 O O . VAL A 1 99 ? -1.272 -5.787 1.472 1.00 97.69 99 VAL A O 1
ATOM 760 N N . GLU A 1 100 ? -3.419 -5.122 1.290 1.00 96.06 100 GLU A N 1
ATOM 761 C CA . GLU A 1 100 ? -3.220 -4.217 0.148 1.00 96.06 100 GLU A CA 1
ATOM 762 C C . GLU A 1 100 ? -2.178 -3.134 0.460 1.00 96.06 100 GLU A C 1
ATOM 764 O O . GLU A 1 100 ? -1.281 -2.878 -0.339 1.00 96.06 100 GLU A O 1
ATOM 769 N N . ALA A 1 101 ? -2.228 -2.549 1.659 1.00 97.69 101 ALA A N 1
ATOM 770 C CA . ALA A 1 101 ? -1.257 -1.559 2.108 1.00 97.69 101 ALA A CA 1
ATOM 771 C C . ALA A 1 101 ? 0.177 -2.113 2.169 1.00 97.69 101 ALA A C 1
ATOM 773 O O . ALA A 1 101 ? 1.101 -1.469 1.679 1.00 97.69 101 ALA A O 1
ATOM 774 N N . PHE A 1 102 ? 0.392 -3.308 2.732 1.00 97.44 102 PHE A N 1
ATOM 775 C CA . PHE A 1 102 ? 1.732 -3.908 2.767 1.00 97.44 102 PHE A CA 1
ATOM 776 C C . PHE A 1 102 ? 2.229 -4.339 1.382 1.00 97.44 102 PHE A C 1
ATOM 778 O O . PHE A 1 102 ? 3.425 -4.231 1.121 1.00 97.44 102 PHE A O 1
ATOM 785 N N . GLN A 1 103 ? 1.338 -4.783 0.493 1.00 93.88 103 GLN A N 1
ATOM 786 C CA . GLN A 1 103 ? 1.681 -5.066 -0.904 1.00 93.88 103 GLN A CA 1
ATOM 787 C C . GLN A 1 103 ? 2.103 -3.791 -1.645 1.00 93.88 103 GLN A C 1
ATOM 789 O O . GLN A 1 103 ? 3.124 -3.796 -2.328 1.00 93.88 103 GLN A O 1
ATOM 794 N N . HIS A 1 104 ? 1.376 -2.689 -1.447 1.00 93.31 104 HIS A N 1
ATOM 795 C CA . HIS A 1 104 ? 1.707 -1.390 -2.031 1.00 93.31 104 HIS A CA 1
ATOM 796 C C . HIS A 1 104 ? 3.086 -0.888 -1.576 1.00 93.31 104 HIS A C 1
ATOM 798 O O . HIS A 1 104 ? 3.887 -0.454 -2.398 1.00 93.31 104 HIS A O 1
ATOM 804 N N . ILE A 1 105 ? 3.401 -1.032 -0.284 1.00 95.75 105 ILE A N 1
ATOM 805 C CA . ILE A 1 105 ? 4.720 -0.685 0.268 1.00 95.75 105 ILE A CA 1
ATOM 806 C C . ILE A 1 105 ? 5.825 -1.568 -0.309 1.00 95.75 105 ILE A C 1
ATOM 808 O O . ILE A 1 105 ? 6.868 -1.056 -0.697 1.00 95.75 105 ILE A O 1
ATOM 812 N N . ALA A 1 106 ? 5.598 -2.879 -0.406 1.00 93.38 106 ALA A N 1
ATOM 813 C CA . ALA A 1 106 ? 6.587 -3.790 -0.974 1.00 93.38 106 ALA A CA 1
ATOM 814 C C . ALA A 1 106 ? 6.913 -3.440 -2.435 1.00 93.38 106 ALA A C 1
ATOM 816 O O . ALA A 1 106 ? 8.083 -3.421 -2.807 1.00 93.38 106 ALA A O 1
ATOM 817 N N . ALA A 1 107 ? 5.897 -3.120 -3.242 1.00 89.38 107 ALA A N 1
ATOM 818 C CA . ALA A 1 107 ? 6.079 -2.691 -4.628 1.00 89.38 107 ALA A CA 1
ATOM 819 C C . ALA A 1 107 ? 6.817 -1.343 -4.737 1.00 89.38 107 ALA A C 1
ATOM 821 O O . ALA A 1 107 ? 7.619 -1.143 -5.654 1.00 89.38 107 ALA A O 1
ATOM 822 N N . TYR A 1 108 ? 6.559 -0.423 -3.805 1.00 92.88 108 TYR A N 1
ATOM 823 C CA . TYR A 1 108 ? 7.247 0.863 -3.735 1.00 92.88 108 TYR A CA 1
ATOM 824 C C . TYR A 1 108 ? 8.735 0.703 -3.389 1.00 92.88 108 TYR A C 1
ATOM 826 O O . TYR A 1 108 ? 9.593 1.159 -4.144 1.00 92.88 108 TYR A O 1
ATOM 834 N N . ASP A 1 109 ? 9.047 -0.012 -2.304 1.00 93.81 109 ASP A N 1
ATOM 835 C CA . ASP A 1 109 ? 10.425 -0.240 -1.852 1.00 93.81 109 ASP A CA 1
ATOM 836 C C . ASP A 1 109 ? 11.245 -1.017 -2.899 1.00 93.81 109 ASP A C 1
ATOM 838 O O . ASP A 1 109 ? 12.425 -0.736 -3.108 1.00 93.81 109 ASP A O 1
ATOM 842 N N . GLU A 1 110 ? 10.618 -1.972 -3.595 1.00 90.94 110 GLU A N 1
ATOM 843 C CA . GLU A 1 110 ? 11.216 -2.703 -4.719 1.00 90.94 110 GLU A CA 1
ATOM 844 C C . GLU A 1 110 ? 11.598 -1.770 -5.874 1.00 90.94 110 GLU A C 1
ATOM 846 O O . GLU A 1 110 ? 12.693 -1.899 -6.424 1.00 90.94 110 GLU A O 1
ATOM 851 N N . ALA A 1 111 ? 10.747 -0.797 -6.208 1.00 89.69 111 ALA A N 1
ATOM 852 C CA . ALA A 1 111 ? 11.035 0.178 -7.257 1.00 89.69 111 ALA A CA 1
ATOM 853 C C . ALA A 1 111 ? 12.232 1.067 -6.895 1.00 89.69 111 ALA A C 1
ATOM 855 O O . ALA A 1 111 ? 13.143 1.238 -7.705 1.00 89.69 111 ALA A O 1
ATOM 856 N N . VAL A 1 112 ? 12.256 1.585 -5.663 1.00 92.81 112 VAL A N 1
ATOM 857 C CA . VAL A 1 112 ? 13.353 2.424 -5.159 1.00 92.81 112 VAL A CA 1
ATOM 858 C C . VAL A 1 112 ? 14.665 1.636 -5.127 1.00 92.81 112 VAL A C 1
ATOM 860 O O . VAL A 1 112 ? 15.689 2.111 -5.619 1.00 92.81 112 VAL A O 1
ATOM 863 N N . ALA A 1 113 ? 14.645 0.408 -4.599 1.00 90.81 113 ALA A N 1
ATOM 864 C CA . ALA A 1 113 ? 15.828 -0.446 -4.528 1.00 90.81 113 ALA A CA 1
ATOM 865 C C . ALA A 1 113 ? 16.370 -0.816 -5.917 1.00 90.81 113 ALA A C 1
ATOM 867 O O . ALA A 1 113 ? 17.586 -0.824 -6.115 1.00 90.81 113 ALA A O 1
ATOM 868 N N . SER A 1 114 ? 15.480 -1.106 -6.872 1.00 87.06 114 SER A N 1
ATOM 869 C CA . SER A 1 114 ? 15.861 -1.427 -8.252 1.00 87.06 114 SER A CA 1
ATOM 870 C C . SER A 1 114 ? 16.518 -0.230 -8.934 1.00 87.06 114 SER A C 1
ATOM 872 O O . SER A 1 114 ? 17.595 -0.376 -9.505 1.00 87.06 114 SER A O 1
ATOM 874 N N . TRP A 1 115 ? 15.948 0.968 -8.776 1.00 90.62 115 TRP A N 1
ATOM 875 C CA . TRP A 1 115 ? 16.532 2.190 -9.327 1.00 90.62 115 TRP A CA 1
ATOM 876 C C . TRP A 1 115 ? 17.940 2.467 -8.776 1.00 90.62 115 TRP A C 1
ATOM 878 O O . TRP A 1 115 ? 18.867 2.698 -9.549 1.00 90.62 115 TRP A O 1
ATOM 888 N N . PHE A 1 116 ? 18.150 2.366 -7.456 1.00 90.62 116 PHE A N 1
ATOM 889 C CA . PHE A 1 116 ? 19.487 2.540 -6.870 1.00 90.62 116 PHE A CA 1
ATOM 890 C C . PHE A 1 116 ? 20.488 1.475 -7.335 1.00 90.62 116 PHE A C 1
ATOM 892 O O . PHE A 1 116 ? 21.671 1.774 -7.499 1.00 90.62 116 PHE A O 1
ATOM 899 N N . MET A 1 117 ? 20.040 0.234 -7.549 1.00 86.19 117 MET A N 1
ATOM 900 C CA . MET A 1 117 ? 20.901 -0.830 -8.068 1.00 86.19 117 MET A CA 1
ATOM 901 C C . MET A 1 117 ? 21.409 -0.505 -9.476 1.00 86.19 117 MET A C 1
ATOM 903 O O . MET A 1 117 ? 22.582 -0.738 -9.764 1.00 86.19 117 MET A O 1
ATOM 907 N N . GLU A 1 118 ? 20.559 0.079 -10.324 1.00 84.56 118 GLU A N 1
ATOM 908 C CA . GLU A 1 118 ? 20.946 0.546 -11.657 1.00 84.56 118 GLU A CA 1
ATOM 909 C C . GLU A 1 118 ? 21.967 1.694 -11.592 1.00 84.56 118 GLU A C 1
ATOM 911 O O . GLU A 1 118 ? 22.918 1.694 -12.373 1.00 84.56 118 GLU A O 1
ATOM 916 N N . GLN A 1 119 ? 21.844 2.614 -10.623 1.00 85.25 119 GLN A N 1
ATOM 917 C CA . GLN A 1 119 ? 22.792 3.731 -10.454 1.00 85.25 119 GLN A CA 1
ATOM 918 C C . GLN A 1 119 ? 24.201 3.280 -10.036 1.00 85.25 119 GLN A C 1
ATOM 920 O O . GLN A 1 119 ? 25.197 3.875 -10.443 1.00 85.25 119 GLN A O 1
ATOM 925 N N . VAL A 1 120 ? 24.310 2.221 -9.225 1.00 79.94 120 VAL A N 1
ATOM 926 C CA . VAL A 1 120 ? 25.612 1.678 -8.783 1.00 79.94 120 VAL A CA 1
ATOM 927 C C . VAL A 1 120 ? 26.328 0.926 -9.914 1.00 79.94 120 VAL A C 1
ATOM 929 O O . VAL A 1 120 ? 27.551 0.765 -9.881 1.00 79.94 120 VAL A O 1
ATOM 932 N N . GLY A 1 121 ? 25.584 0.501 -10.936 1.00 67.56 121 GLY A N 1
ATOM 933 C CA . GLY A 1 121 ? 26.114 -0.230 -12.074 1.00 67.56 121 GLY A CA 1
ATOM 934 C C . GLY A 1 121 ? 26.537 -1.670 -11.742 1.00 67.56 121 GLY A C 1
ATOM 935 O O . GLY A 1 121 ? 26.387 -2.154 -10.616 1.00 67.56 121 GLY A O 1
ATOM 936 N N . PRO A 1 122 ? 27.056 -2.398 -12.744 1.00 63.81 122 PRO A N 1
ATOM 937 C CA . PRO A 1 122 ? 27.420 -3.802 -12.614 1.00 63.81 122 PRO A CA 1
ATOM 938 C C . PRO A 1 122 ? 28.501 -4.036 -11.545 1.00 63.81 122 PRO A C 1
ATOM 940 O O . PRO A 1 122 ? 29.667 -3.688 -11.735 1.00 63.81 122 PRO A O 1
ATOM 943 N N . GLN A 1 123 ? 28.136 -4.684 -10.436 1.00 61.47 123 GLN A N 1
ATOM 944 C CA . GLN A 1 123 ? 29.108 -5.167 -9.456 1.00 61.47 123 GLN A CA 1
ATOM 945 C C . GLN A 1 123 ? 29.648 -6.530 -9.892 1.00 61.47 123 GLN A C 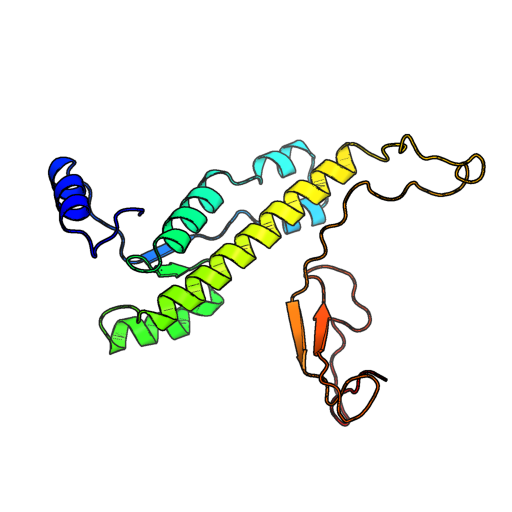1
ATOM 947 O O . GLN A 1 123 ? 28.899 -7.502 -9.975 1.00 61.47 123 GLN A O 1
ATOM 952 N N . ARG A 1 124 ? 30.958 -6.614 -10.149 1.00 57.28 124 ARG A N 1
ATOM 953 C CA . ARG A 1 124 ? 31.623 -7.900 -10.388 1.00 57.28 124 ARG A CA 1
ATOM 954 C C . ARG A 1 124 ? 31.572 -8.741 -9.118 1.00 57.28 124 ARG A C 1
ATOM 956 O O . ARG A 1 124 ? 32.053 -8.318 -8.066 1.00 57.28 124 ARG A O 1
ATOM 963 N N . SER A 1 125 ? 30.982 -9.926 -9.212 1.00 55.25 125 SER A N 1
ATOM 964 C CA . SER A 1 125 ? 31.001 -10.890 -8.115 1.00 55.25 125 SER A CA 1
ATOM 965 C C . SER A 1 125 ? 32.423 -11.423 -7.931 1.00 55.25 125 SER A C 1
ATOM 967 O O . SER A 1 125 ? 33.132 -11.673 -8.902 1.00 55.25 125 SER A O 1
ATOM 969 N N . ALA A 1 126 ? 32.835 -11.684 -6.688 1.00 55.09 126 ALA A N 1
ATOM 970 C CA . ALA A 1 126 ? 34.100 -12.365 -6.388 1.00 55.09 126 ALA A CA 1
ATOM 971 C C . ALA A 1 126 ? 34.157 -13.818 -6.922 1.00 55.09 126 ALA A C 1
ATOM 973 O O . ALA A 1 126 ? 35.185 -14.481 -6.806 1.00 55.09 126 ALA A O 1
ATOM 974 N N . VAL A 1 127 ? 33.058 -14.315 -7.503 1.00 54.34 127 VAL A N 1
ATOM 975 C CA . VAL A 1 127 ? 32.918 -15.642 -8.115 1.00 54.34 127 VAL A CA 1
ATOM 976 C C . VAL A 1 127 ? 32.830 -15.511 -9.642 1.00 54.34 127 VAL A C 1
ATOM 978 O O . VAL A 1 127 ? 31.905 -16.014 -10.271 1.00 54.34 127 VAL A O 1
ATOM 981 N N . GLU A 1 128 ? 33.763 -14.797 -10.267 1.00 54.19 128 GLU A N 1
ATOM 982 C CA . GLU A 1 128 ? 33.874 -14.775 -11.730 1.00 54.19 128 GLU A CA 1
ATOM 983 C C . GLU A 1 128 ? 34.869 -15.847 -12.188 1.00 54.19 128 GLU A C 1
ATOM 985 O O . GLU A 1 128 ? 36.071 -15.782 -11.926 1.00 54.19 128 GLU A O 1
ATOM 990 N N . THR A 1 129 ? 34.360 -16.871 -12.877 1.00 53.81 129 THR A N 1
ATOM 991 C CA . THR A 1 129 ? 35.205 -17.780 -13.658 1.00 53.81 129 THR A CA 1
ATOM 992 C C . THR A 1 129 ? 35.665 -17.066 -14.930 1.00 53.81 129 THR A C 1
ATOM 994 O O . THR A 1 129 ? 34.960 -16.227 -15.487 1.00 53.81 129 THR A O 1
ATOM 997 N N . VAL A 1 130 ? 36.864 -17.411 -15.404 1.00 53.62 130 VAL A N 1
ATOM 998 C CA . VAL A 1 130 ? 37.611 -16.738 -16.490 1.00 53.62 130 VAL A CA 1
ATOM 999 C C . VAL A 1 130 ? 36.825 -16.614 -17.817 1.00 53.62 130 VAL A C 1
ATOM 1001 O O . VAL A 1 130 ? 37.192 -15.818 -18.674 1.00 53.62 130 VAL A O 1
ATOM 1004 N N . ALA A 1 131 ? 35.715 -17.342 -17.979 1.00 55.03 131 ALA A N 1
ATOM 1005 C CA . ALA A 1 131 ? 34.835 -17.289 -19.149 1.00 55.03 131 ALA A CA 1
ATOM 1006 C C . ALA A 1 131 ? 33.826 -16.114 -19.160 1.00 55.03 131 ALA A C 1
ATOM 1008 O O . ALA A 1 131 ? 33.221 -15.858 -20.195 1.00 55.03 131 ALA A O 1
ATOM 1009 N N . ALA A 1 132 ? 33.650 -15.382 -18.053 1.00 55.81 132 ALA A N 1
ATOM 1010 C CA . ALA A 1 132 ? 32.593 -14.370 -17.895 1.00 55.81 132 ALA A CA 1
ATOM 1011 C C . ALA A 1 132 ? 32.911 -12.977 -18.487 1.00 55.81 132 ALA A C 1
ATOM 1013 O O . ALA A 1 132 ? 32.128 -12.047 -18.333 1.00 55.81 132 ALA A O 1
ATOM 1014 N N . GLN A 1 133 ? 34.049 -12.789 -19.166 1.00 55.31 133 GLN A N 1
ATOM 1015 C CA . GLN A 1 133 ? 34.518 -11.451 -19.571 1.00 55.31 133 GLN A CA 1
ATOM 1016 C C . GLN A 1 133 ? 33.721 -10.793 -20.717 1.00 55.31 133 GLN A C 1
ATOM 1018 O O . GLN A 1 133 ? 33.966 -9.625 -21.015 1.00 55.31 133 GLN A O 1
ATOM 1023 N N . ALA A 1 134 ? 32.793 -11.512 -21.359 1.00 59.56 134 ALA A N 1
ATOM 1024 C CA . ALA A 1 134 ? 32.033 -11.025 -22.516 1.00 59.56 134 ALA A CA 1
ATOM 1025 C C . ALA A 1 134 ? 30.536 -10.778 -22.245 1.00 59.56 134 ALA A C 1
ATOM 1027 O O . ALA A 1 134 ? 29.878 -10.150 -23.073 1.00 59.56 134 ALA A O 1
ATOM 1028 N N . GLU A 1 135 ? 29.995 -11.244 -21.117 1.00 62.31 135 GLU A N 1
ATOM 1029 C CA . GLU A 1 135 ? 28.572 -11.098 -20.794 1.00 62.31 135 GLU A CA 1
ATOM 1030 C C . GLU A 1 135 ? 28.357 -10.009 -19.733 1.00 62.31 135 GLU A C 1
ATOM 1032 O O . GLU A 1 135 ? 29.190 -9.849 -18.834 1.00 62.31 135 GLU A O 1
ATOM 1037 N N . PRO A 1 136 ? 27.262 -9.228 -19.818 1.00 65.00 136 PRO A N 1
ATOM 1038 C CA . PRO A 1 136 ? 26.907 -8.303 -18.752 1.00 65.00 136 PRO A CA 1
ATOM 1039 C C . PRO A 1 136 ? 26.710 -9.094 -17.450 1.00 65.00 136 PRO A C 1
ATOM 1041 O O . PRO A 1 136 ? 26.066 -10.147 -17.468 1.00 65.00 136 PRO A O 1
ATOM 1044 N N . PRO A 1 137 ? 27.257 -8.629 -16.315 1.00 71.44 137 PRO A N 1
ATOM 1045 C CA . PRO A 1 137 ? 27.161 -9.385 -15.080 1.00 71.44 137 PRO A CA 1
ATOM 1046 C C . PRO A 1 137 ? 25.716 -9.416 -14.586 1.00 71.44 137 PRO A C 1
ATOM 1048 O O . PRO A 1 137 ? 24.957 -8.455 -14.730 1.00 71.44 137 PRO A O 1
ATOM 1051 N N . LEU A 1 138 ? 25.347 -10.546 -13.988 1.00 76.50 138 LEU A N 1
ATOM 1052 C CA . LEU A 1 138 ? 24.036 -10.729 -13.380 1.00 76.50 138 LEU A CA 1
ATOM 1053 C C . LEU A 1 138 ? 23.886 -9.810 -12.158 1.00 76.50 138 LEU A C 1
ATOM 1055 O O . LEU A 1 138 ? 24.859 -9.614 -11.422 1.00 76.50 138 LEU A O 1
ATOM 1059 N N . PRO A 1 139 ? 22.681 -9.273 -11.896 1.00 74.88 139 PRO A N 1
ATOM 1060 C CA . PRO A 1 139 ? 22.467 -8.444 -10.723 1.00 74.88 139 PRO A CA 1
ATOM 1061 C C . PRO A 1 139 ? 22.683 -9.266 -9.442 1.00 74.88 139 PRO A C 1
ATOM 1063 O O . PRO A 1 139 ? 22.282 -10.432 -9.372 1.00 74.88 139 PRO A O 1
ATOM 1066 N N . PRO A 1 140 ? 23.258 -8.666 -8.385 1.00 75.56 140 PRO A N 1
ATOM 1067 C CA . PRO A 1 140 ? 23.503 -9.360 -7.120 1.00 75.56 140 PRO A CA 1
ATOM 1068 C C . PRO A 1 140 ? 22.206 -9.733 -6.385 1.00 75.56 140 PRO A C 1
ATOM 1070 O O . PRO A 1 140 ? 22.225 -10.545 -5.457 1.00 75.56 140 PRO A O 1
ATOM 1073 N N . ARG A 1 141 ? 21.073 -9.128 -6.765 1.00 78.25 141 ARG A N 1
ATOM 1074 C CA . ARG A 1 141 ? 19.754 -9.410 -6.203 1.00 78.25 141 ARG A CA 1
ATOM 1075 C C . ARG A 1 141 ? 18.660 -9.145 -7.237 1.00 78.25 141 ARG A C 1
ATOM 1077 O O . ARG A 1 141 ? 18.744 -8.179 -7.981 1.00 78.25 141 ARG A O 1
ATOM 1084 N N . VAL A 1 142 ? 17.621 -9.980 -7.240 1.00 79.56 142 VAL A N 1
ATOM 1085 C CA . VAL A 1 142 ? 16.423 -9.820 -8.079 1.00 79.56 142 VAL A CA 1
ATOM 1086 C C . VAL A 1 142 ? 15.191 -9.819 -7.177 1.00 79.56 142 VAL A C 1
ATOM 1088 O O . VAL A 1 142 ? 15.063 -10.685 -6.309 1.00 79.56 142 VAL A O 1
ATOM 1091 N N . HIS A 1 143 ? 14.291 -8.859 -7.385 1.00 78.38 143 HIS A N 1
ATOM 1092 C CA . HIS A 1 143 ? 13.036 -8.721 -6.646 1.00 78.38 143 HIS A CA 1
ATOM 1093 C C . HIS A 1 143 ? 11.846 -8.740 -7.611 1.00 78.38 143 HIS A C 1
ATOM 1095 O O . HIS A 1 143 ? 11.380 -7.687 -8.018 1.00 78.38 143 HIS A O 1
ATOM 1101 N N . PRO A 1 144 ? 11.348 -9.916 -8.020 1.00 77.12 144 PRO A N 1
ATOM 1102 C CA . PRO A 1 144 ? 10.215 -9.964 -8.928 1.00 77.12 144 PRO A CA 1
ATOM 1103 C C . PRO A 1 144 ? 8.912 -9.657 -8.176 1.00 77.12 144 PRO A C 1
ATOM 1105 O O . PRO A 1 144 ? 8.580 -10.335 -7.201 1.00 77.12 144 PRO A O 1
ATOM 1108 N N . SER A 1 145 ? 8.157 -8.672 -8.658 1.00 78.06 145 SER A N 1
ATOM 1109 C CA . SER A 1 145 ? 6.796 -8.375 -8.209 1.00 78.06 145 SER A CA 1
ATOM 1110 C C . SER A 1 145 ? 5.829 -8.514 -9.380 1.00 78.06 145 SER A C 1
ATOM 1112 O O . SER A 1 145 ? 6.083 -8.003 -10.472 1.00 78.06 145 SER A O 1
ATOM 1114 N N . PHE A 1 146 ? 4.728 -9.233 -9.170 1.00 83.75 146 PHE A N 1
ATOM 1115 C CA . PHE A 1 146 ? 3.730 -9.458 -10.207 1.00 83.75 146 PHE A CA 1
ATOM 1116 C C . PHE A 1 146 ? 2.314 -9.338 -9.658 1.00 83.75 146 PHE A C 1
ATOM 1118 O O . PHE A 1 146 ? 2.021 -9.781 -8.546 1.00 83.75 146 PHE A O 1
ATOM 1125 N N . GLU A 1 147 ? 1.419 -8.824 -10.491 1.00 82.88 147 GLU A N 1
ATOM 1126 C CA . GLU A 1 147 ? -0.012 -8.789 -10.236 1.00 82.88 147 GLU A CA 1
ATOM 1127 C C . GLU A 1 147 ? -0.727 -9.877 -11.026 1.00 82.88 147 GLU A C 1
ATOM 1129 O O . GLU A 1 147 ? -0.326 -10.238 -12.134 1.00 82.88 147 GLU A O 1
ATOM 1134 N N . LEU A 1 148 ? -1.786 -10.426 -10.433 1.00 86.12 148 LEU A N 1
ATOM 1135 C CA . LEU A 1 148 ? -2.629 -11.411 -11.095 1.00 86.12 148 LEU A CA 1
ATOM 1136 C C . LEU A 1 148 ? -3.386 -10.735 -12.242 1.00 86.12 148 LEU A C 1
ATOM 1138 O O . LEU A 1 148 ? -4.183 -9.833 -12.003 1.00 86.12 148 LEU A O 1
ATOM 1142 N N . VAL A 1 149 ? -3.188 -11.227 -13.462 1.00 85.12 149 VAL A N 1
ATOM 1143 C CA . VAL A 1 149 ? -3.920 -10.774 -14.651 1.00 85.12 149 VAL A CA 1
ATOM 1144 C C . VAL A 1 149 ? -5.176 -11.615 -14.846 1.00 85.12 149 VAL A C 1
ATOM 1146 O O . VAL A 1 149 ? -6.272 -11.088 -15.007 1.00 85.12 149 VAL A O 1
ATOM 1149 N N . SER A 1 150 ? -5.031 -12.942 -14.827 1.00 86.00 150 SER A N 1
ATOM 1150 C CA . SER A 1 150 ? -6.158 -13.864 -14.998 1.00 86.00 150 SER A CA 1
ATOM 1151 C C . SER A 1 150 ? -5.858 -15.252 -14.438 1.00 86.00 150 SER A C 1
ATOM 1153 O O . SER A 1 150 ? -4.710 -15.697 -14.383 1.00 86.00 150 SER A O 1
ATOM 1155 N N . SER A 1 151 ? -6.904 -15.968 -14.026 1.00 90.81 151 SER A N 1
ATOM 1156 C CA . SER A 1 151 ? -6.817 -17.413 -13.808 1.00 90.81 151 SER A CA 1
ATOM 1157 C C . SER A 1 151 ? -6.810 -18.143 -15.147 1.00 90.81 151 SER A C 1
ATOM 1159 O O . SER A 1 151 ? -7.588 -17.800 -16.034 1.00 90.81 151 SER A O 1
ATOM 1161 N N . LEU A 1 152 ? -5.983 -19.179 -15.274 1.00 90.25 152 LEU A N 1
ATOM 1162 C CA . LEU A 1 152 ? -5.953 -20.034 -16.458 1.00 90.25 152 LEU A CA 1
ATOM 1163 C C . LEU A 1 152 ? -6.823 -21.268 -16.240 1.00 90.25 152 LEU A C 1
ATOM 1165 O O . LEU A 1 152 ? -7.002 -21.733 -15.111 1.00 90.25 152 LEU A O 1
ATOM 1169 N N . ARG A 1 153 ? -7.320 -21.839 -17.341 1.00 90.81 153 ARG A N 1
ATOM 1170 C CA . ARG A 1 153 ? -8.213 -23.004 -17.289 1.00 90.81 153 ARG A CA 1
ATOM 1171 C C . ARG A 1 153 ? -7.574 -24.211 -16.594 1.00 90.81 153 ARG A C 1
ATOM 1173 O O . ARG A 1 153 ? -8.247 -24.935 -15.867 1.00 90.81 153 ARG A O 1
ATOM 1180 N N . TYR A 1 154 ? -6.290 -24.435 -16.853 1.00 92.56 154 TYR A N 1
ATOM 1181 C CA . TYR A 1 154 ? -5.439 -25.428 -16.201 1.00 92.56 154 TYR A CA 1
ATOM 1182 C C . TYR A 1 154 ? -3.963 -25.087 -16.473 1.00 92.56 154 TYR A C 1
ATOM 1184 O O . TYR A 1 154 ? -3.668 -24.233 -17.315 1.00 92.56 154 TYR A O 1
ATOM 1192 N N . GLY A 1 155 ? -3.053 -25.730 -15.737 1.00 94.50 155 GLY A N 1
ATOM 1193 C CA . GLY A 1 155 ? -1.602 -25.624 -15.915 1.00 94.50 155 GLY A CA 1
ATOM 1194 C C . GLY A 1 155 ? -1.102 -26.362 -17.150 1.00 94.50 155 GLY A C 1
ATOM 1195 O O . GLY A 1 155 ? -1.762 -26.384 -18.180 1.00 94.50 155 GLY A O 1
ATOM 1196 N N . GLU A 1 156 ? 0.059 -26.996 -17.072 1.00 94.25 156 GLU A N 1
ATOM 1197 C CA . GLU A 1 156 ? 0.547 -27.810 -18.192 1.00 94.25 156 GLU A CA 1
ATOM 1198 C C . GLU A 1 156 ? -0.386 -29.012 -18.457 1.00 94.25 156 GLU A C 1
ATOM 1200 O O . GLU A 1 156 ? -0.592 -29.417 -19.600 1.00 94.25 156 GLU A O 1
ATOM 1205 N N . ASN A 1 157 ? -1.036 -29.523 -17.400 1.00 94.50 157 ASN A N 1
ATOM 1206 C CA . ASN A 1 157 ? -1.995 -30.626 -17.435 1.00 94.50 157 ASN A CA 1
ATOM 1207 C C . ASN A 1 157 ? -3.345 -30.254 -16.779 1.00 94.50 157 ASN A C 1
ATOM 1209 O O . ASN A 1 157 ? -3.362 -29.479 -15.821 1.00 94.50 157 ASN A O 1
ATOM 1213 N N . PRO A 1 158 ? -4.480 -30.873 -17.182 1.00 94.38 158 PRO A N 1
ATOM 1214 C CA . PRO A 1 158 ? -5.828 -30.510 -16.710 1.00 94.38 158 PRO A CA 1
ATOM 1215 C C . PRO A 1 158 ? -6.071 -30.545 -15.194 1.00 94.38 158 PRO A C 1
ATOM 1217 O O . PRO A 1 158 ? -6.972 -29.876 -14.702 1.00 94.38 158 PRO A O 1
ATOM 1220 N N . HIS A 1 159 ? -5.299 -31.335 -14.448 1.00 94.62 159 HIS A N 1
ATOM 1221 C CA . HIS A 1 159 ? -5.434 -31.455 -12.993 1.00 94.62 159 HIS A CA 1
ATOM 1222 C C . HIS A 1 159 ? -4.638 -30.384 -12.222 1.00 94.62 159 HIS A C 1
A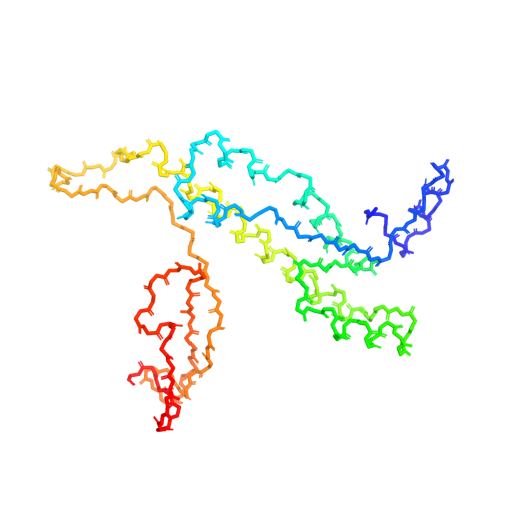TOM 1224 O O . HIS A 1 159 ? -4.718 -30.321 -10.996 1.00 94.62 159 HIS A O 1
ATOM 1230 N N . GLN A 1 160 ? -3.852 -29.559 -12.919 1.00 96.81 160 GLN A N 1
ATOM 1231 C CA . GLN A 1 160 ? -3.016 -28.517 -12.329 1.00 96.81 160 GLN A CA 1
ATOM 1232 C C . GLN A 1 160 ? -3.722 -27.164 -12.418 1.00 96.81 160 GLN A C 1
ATOM 1234 O O . GLN A 1 160 ? -4.288 -26.810 -13.450 1.00 96.81 160 GLN A O 1
ATOM 1239 N N . ARG A 1 161 ? -3.657 -26.376 -11.343 1.00 95.56 161 ARG A N 1
ATOM 1240 C CA . ARG A 1 161 ? -4.126 -24.983 -11.340 1.00 95.56 161 ARG A CA 1
ATOM 1241 C C . ARG A 1 161 ? -3.039 -24.072 -11.906 1.00 95.56 161 ARG A C 1
ATOM 1243 O O . ARG A 1 161 ? -1.864 -24.304 -11.636 1.00 95.56 161 ARG A O 1
ATOM 1250 N N . ALA A 1 162 ? -3.431 -23.021 -12.622 1.00 93.94 162 ALA A N 1
ATOM 1251 C CA . ALA A 1 162 ? -2.503 -22.008 -13.112 1.00 93.94 162 ALA A CA 1
ATOM 1252 C C . ALA A 1 162 ? -3.156 -20.625 -13.211 1.00 93.94 162 ALA A C 1
ATOM 1254 O O . ALA A 1 162 ? -4.381 -20.488 -13.188 1.00 93.94 162 ALA A O 1
ATOM 1255 N N . ALA A 1 163 ? -2.315 -19.602 -13.291 1.00 91.81 163 ALA A N 1
ATOM 1256 C CA . ALA A 1 163 ? -2.708 -18.211 -13.422 1.00 91.81 163 ALA A CA 1
ATOM 1257 C C . ALA A 1 163 ? -1.604 -17.427 -14.139 1.00 91.81 163 ALA A C 1
ATOM 1259 O O . ALA A 1 163 ? -0.423 -17.756 -14.009 1.00 91.81 163 ALA A O 1
ATOM 1260 N N . LEU A 1 164 ? -2.007 -16.400 -14.882 1.00 88.56 164 LEU A N 1
ATOM 1261 C CA . LEU A 1 164 ? -1.115 -15.445 -15.519 1.00 88.56 164 LEU A CA 1
ATOM 1262 C C . LEU A 1 164 ? -0.877 -14.274 -14.568 1.00 88.56 164 LEU A C 1
ATOM 1264 O O . LEU A 1 164 ? -1.825 -13.630 -14.117 1.00 88.56 164 LEU A O 1
ATOM 1268 N N . TYR A 1 165 ? 0.394 -13.990 -14.311 1.00 87.25 165 TYR A N 1
ATOM 1269 C CA . TYR A 1 165 ? 0.844 -12.843 -13.538 1.00 87.25 165 TYR A CA 1
ATOM 1270 C C . TYR A 1 165 ? 1.720 -11.942 -14.418 1.00 87.25 165 TYR A C 1
ATOM 1272 O O . TYR A 1 165 ? 2.465 -12.451 -15.257 1.00 87.25 165 TYR A O 1
ATOM 1280 N N . ALA A 1 166 ? 1.645 -10.623 -14.241 1.00 83.38 166 ALA A N 1
ATOM 1281 C CA . ALA A 1 166 ? 2.425 -9.651 -15.010 1.00 83.38 166 ALA A CA 1
ATOM 1282 C C . ALA A 1 166 ? 3.007 -8.552 -14.115 1.00 83.38 166 ALA A C 1
ATOM 1284 O O . ALA A 1 166 ? 2.457 -8.242 -13.060 1.00 83.38 166 ALA A O 1
ATOM 1285 N N . ASN A 1 167 ? 4.134 -7.970 -14.531 1.00 76.62 167 ASN A N 1
ATOM 1286 C CA . ASN A 1 167 ? 4.729 -6.833 -13.833 1.00 76.62 167 ASN A CA 1
ATOM 1287 C C . ASN A 1 167 ? 4.036 -5.534 -14.282 1.00 76.62 167 ASN A C 1
ATOM 1289 O O . ASN A 1 167 ? 3.892 -5.292 -15.482 1.00 76.62 167 ASN A O 1
ATOM 1293 N N . LEU A 1 168 ? 3.630 -4.697 -13.327 1.00 62.06 168 LEU A N 1
ATOM 1294 C CA . LEU A 1 168 ? 3.059 -3.376 -13.585 1.00 62.06 168 LEU A CA 1
ATOM 1295 C C . LEU A 1 168 ? 4.096 -2.469 -14.263 1.00 62.06 168 LEU A C 1
ATOM 1297 O O . LEU A 1 168 ? 5.083 -2.078 -13.645 1.00 62.06 168 LEU A O 1
ATOM 1301 N N . GLY A 1 169 ? 3.849 -2.106 -15.523 1.00 55.81 169 GLY A N 1
ATOM 1302 C CA . GLY A 1 169 ? 4.704 -1.193 -16.294 1.00 55.81 169 GLY A CA 1
ATOM 1303 C C . GLY A 1 169 ? 5.802 -1.872 -17.121 1.00 55.81 169 GLY A C 1
ATOM 1304 O O . GLY A 1 169 ? 6.507 -1.192 -17.860 1.00 55.81 169 GLY A O 1
ATOM 1305 N N . GLY A 1 170 ? 5.929 -3.202 -17.059 1.00 57.88 170 GLY A N 1
ATOM 1306 C CA . GLY A 1 170 ? 6.794 -3.949 -17.973 1.00 57.88 170 GLY A CA 1
ATOM 1307 C C . GLY A 1 170 ? 6.144 -4.122 -19.348 1.00 57.88 170 GLY A C 1
ATOM 1308 O O . GLY A 1 170 ? 4.944 -4.378 -19.445 1.00 57.88 170 GLY A O 1
ATOM 1309 N N . ALA A 1 171 ? 6.931 -4.036 -20.424 1.00 54.56 171 ALA A N 1
ATOM 1310 C CA . ALA A 1 171 ? 6.470 -4.412 -21.758 1.00 54.56 171 ALA A CA 1
ATOM 1311 C C . ALA A 1 171 ? 6.132 -5.914 -21.775 1.00 54.56 171 ALA A C 1
ATOM 1313 O O . ALA A 1 171 ? 7.019 -6.762 -21.853 1.00 54.56 171 ALA A O 1
ATOM 1314 N N . ALA A 1 172 ? 4.850 -6.256 -21.664 1.00 54.88 172 ALA A N 1
ATOM 1315 C CA . ALA A 1 172 ? 4.400 -7.640 -21.628 1.00 54.88 172 ALA A CA 1
ATOM 1316 C C . ALA A 1 172 ? 3.625 -7.974 -22.906 1.00 54.88 172 ALA A C 1
ATOM 1318 O O . ALA A 1 172 ? 2.467 -7.596 -23.055 1.00 54.88 172 ALA A O 1
ATOM 1319 N N . VAL A 1 173 ? 4.253 -8.734 -23.811 1.00 59.47 173 VAL A N 1
ATOM 1320 C CA . VAL A 1 173 ? 3.617 -9.213 -25.055 1.00 59.47 173 VAL A CA 1
ATOM 1321 C C . VAL A 1 173 ? 2.377 -10.071 -24.759 1.00 59.47 173 VAL A C 1
ATOM 1323 O O . VAL A 1 173 ? 1.389 -9.978 -25.475 1.00 59.47 173 VAL A O 1
ATOM 1326 N N . LEU A 1 174 ? 2.406 -10.872 -23.685 1.00 62.78 174 LEU A N 1
ATOM 1327 C CA . LEU A 1 174 ? 1.284 -11.730 -23.267 1.00 62.78 174 LEU A CA 1
ATOM 1328 C C . LEU A 1 174 ? 0.560 -11.227 -22.009 1.00 62.78 174 LEU A C 1
ATOM 1330 O O . LEU A 1 174 ? -0.645 -11.407 -21.887 1.00 62.78 174 LEU A O 1
ATOM 1334 N N . GLY A 1 175 ? 1.269 -10.571 -21.084 1.00 59.09 175 GLY A N 1
ATOM 1335 C CA . GLY A 1 175 ? 0.696 -10.072 -19.824 1.00 59.09 175 GLY A CA 1
ATOM 1336 C C . GLY A 1 175 ? -0.286 -8.903 -19.980 1.00 59.09 175 GLY A C 1
ATOM 1337 O O . GLY A 1 175 ? -1.011 -8.613 -19.036 1.00 59.09 175 GLY A O 1
ATOM 1338 N N . GLY A 1 176 ? -0.320 -8.259 -21.153 1.00 62.06 176 GLY A N 1
ATOM 1339 C CA . GLY A 1 176 ? -1.265 -7.191 -21.501 1.00 62.06 176 GLY A CA 1
ATOM 1340 C C . GLY A 1 176 ? -2.110 -7.479 -22.747 1.00 62.06 176 GLY A C 1
ATOM 1341 O O . GLY A 1 176 ? -2.713 -6.557 -23.289 1.00 62.06 176 GLY A O 1
ATOM 1342 N N . ALA A 1 177 ? -2.126 -8.722 -23.241 1.00 72.44 177 ALA A N 1
ATOM 1343 C CA . ALA A 1 177 ? -2.885 -9.081 -24.436 1.00 72.44 177 ALA A CA 1
ATOM 1344 C C . ALA A 1 177 ? -4.387 -9.207 -24.127 1.00 72.44 177 ALA A C 1
ATOM 1346 O O . ALA A 1 177 ? -4.786 -9.913 -23.200 1.00 72.44 177 ALA A O 1
ATOM 1347 N N . GLU A 1 178 ? -5.225 -8.553 -24.932 1.00 73.81 178 GLU A N 1
ATOM 1348 C CA . GLU A 1 178 ? -6.681 -8.655 -24.827 1.00 73.81 178 GLU A CA 1
ATOM 1349 C C . GLU A 1 178 ? -7.200 -9.862 -25.623 1.00 73.81 178 GLU A C 1
ATOM 1351 O O . GLU A 1 178 ? -6.920 -10.019 -26.815 1.00 73.81 178 GLU A O 1
ATOM 1356 N N . VAL A 1 179 ? -7.989 -10.723 -24.976 1.00 78.62 179 VAL A N 1
ATOM 1357 C CA . VAL A 1 179 ? -8.661 -11.841 -25.651 1.00 78.62 179 VAL A CA 1
ATOM 1358 C C . VAL A 1 179 ? -9.950 -11.328 -26.294 1.00 78.62 179 VAL A C 1
ATOM 1360 O O . VAL A 1 179 ? -10.981 -11.227 -25.638 1.00 78.62 179 VAL A O 1
ATOM 1363 N N . LEU A 1 180 ? -9.903 -11.026 -27.594 1.00 83.88 180 LEU A N 1
ATOM 1364 C CA . LEU A 1 180 ? -11.062 -10.506 -28.338 1.00 83.88 180 LEU A CA 1
ATOM 1365 C C . LEU A 1 180 ? -12.087 -11.590 -28.716 1.00 83.88 180 LEU A C 1
ATOM 1367 O O . LEU A 1 180 ? -13.259 -11.295 -28.943 1.00 83.88 180 LEU A O 1
ATOM 1371 N N . GLN A 1 181 ? -11.652 -12.849 -28.824 1.00 78.12 181 GLN A N 1
ATOM 1372 C CA . GLN A 1 181 ? -12.495 -13.980 -29.211 1.00 78.12 181 GLN A CA 1
ATOM 1373 C C . GLN A 1 181 ? -11.836 -15.311 -28.818 1.00 78.12 181 GLN A C 1
ATOM 1375 O O . GLN A 1 181 ? -10.614 -15.431 -28.822 1.00 78.12 181 GLN A O 1
ATOM 1380 N N . GLY A 1 182 ? -12.646 -16.340 -28.554 1.00 83.06 182 GLY A N 1
ATOM 1381 C CA . GLY A 1 182 ? -12.177 -17.703 -28.298 1.00 83.06 182 GLY A CA 1
ATOM 1382 C C . GLY A 1 182 ? -12.500 -18.187 -26.888 1.00 83.06 182 GLY A C 1
ATOM 1383 O O . GLY A 1 182 ? -13.251 -17.555 -26.151 1.00 83.06 182 GLY A O 1
ATOM 1384 N N . LYS A 1 183 ? -11.973 -19.364 -26.540 1.00 80.38 183 LYS A N 1
ATOM 1385 C CA . LYS A 1 183 ? -12.061 -19.893 -25.172 1.00 80.38 183 LYS A CA 1
ATOM 1386 C C . LYS A 1 183 ? -10.998 -19.221 -24.302 1.00 80.38 183 LYS A C 1
ATOM 1388 O O . LYS A 1 183 ? -9.991 -18.751 -24.821 1.00 80.38 183 LYS A O 1
ATOM 1393 N N . GLU A 1 184 ? -11.203 -19.252 -22.990 1.00 80.88 184 GLU A N 1
ATOM 1394 C CA . GLU A 1 184 ? -10.180 -18.847 -22.023 1.00 80.88 184 GLU A CA 1
ATOM 1395 C C . GLU A 1 184 ? -8.855 -19.585 -22.262 1.00 80.88 184 GLU A C 1
ATOM 1397 O O . GLU A 1 184 ? -8.845 -20.769 -22.632 1.00 80.88 184 GLU A O 1
ATOM 1402 N N . MET A 1 185 ? -7.746 -18.878 -22.035 1.00 84.31 185 MET A N 1
ATOM 1403 C CA . MET A 1 185 ? -6.402 -19.406 -22.251 1.00 84.31 185 MET A CA 1
ATOM 1404 C C . MET A 1 185 ? -6.076 -20.556 -21.283 1.00 84.31 185 MET A C 1
ATOM 1406 O O . MET A 1 185 ? -6.418 -20.537 -20.094 1.00 84.31 185 MET A O 1
ATOM 1410 N N . SER A 1 186 ? -5.398 -21.576 -21.810 1.00 87.50 186 SER A N 1
ATOM 1411 C CA . SER A 1 186 ? -4.630 -22.543 -21.019 1.00 87.50 186 SER A CA 1
ATOM 1412 C C . SER A 1 186 ? -3.199 -22.049 -20.811 1.00 87.50 186 SER A C 1
ATOM 1414 O O . SER A 1 186 ? -2.810 -21.024 -21.358 1.00 87.50 186 SER A O 1
ATOM 1416 N N . PHE A 1 187 ? -2.413 -22.776 -20.013 1.00 86.94 187 PHE A N 1
ATOM 1417 C CA . PHE A 1 187 ? -0.969 -22.545 -19.920 1.00 86.94 187 PHE A CA 1
ATOM 1418 C C . PHE A 1 187 ? -0.226 -22.781 -21.248 1.00 86.94 187 PHE A C 1
ATOM 1420 O O . PHE A 1 187 ? 0.711 -22.049 -21.549 1.00 86.94 187 PHE A O 1
ATOM 1427 N N . ASN A 1 188 ? -0.654 -23.788 -22.020 1.00 86.75 188 ASN A N 1
ATOM 1428 C CA . ASN A 1 188 ? -0.130 -24.108 -23.354 1.00 86.75 188 ASN A CA 1
ATOM 1429 C C . ASN A 1 188 ? -0.868 -23.342 -24.449 1.00 86.75 188 ASN A C 1
ATOM 1431 O O . ASN A 1 188 ? -2.102 -23.153 -24.271 1.00 86.75 188 ASN A O 1
#

Sequence (188 aa):
MLADKSKSSHLEQLAEHDIEPFDLVVSNLYPFRETVASGASEQEIIEQIDIGGPTLVRAAAKNFGSVGIVVSPQAYPSLLEELRSNGGLRPQTRRRLAVEAFQHIAAYDEAVASWFMEQVGPQRSAVETVAAQAEPPLPPRVHPSFELVSSLRYGENPHQRAALYANLGGAAVLGGAEVLQGKEMSFN

Foldseek 3Di:
DQQQPVDPVSVVVCVVVVHDDAAEAEAAAQPLVVCVVVVHDPVVSVVSDDDPRLVVLLSQLVNLNRHAYHHDPVCVVVLVVCCVVPVHDDSVNSNVRSVVSVLSSLLSVLSVVVVVQVVVAQDDDPPDDPPCPPDRDDRPDDDDDWDWQFWACAEPDNVHTDTDTDDVPDPDPPSPDDDPDDDGHHND

Radius of gyration: 22.13 Å; chains: 1; bounding box: 62×46×58 Å

pLDDT: mean 87.8, std 13.13, range [53.62, 98.38]